Protein AF-0000000068181528 (afdb_homodimer)

Organism: Nitrosomonas europaea (strain ATCC 19718 / CIP 103999 / KCTC 2705 / NBRC 14298) (NCBI:txid228410)

Radius of gyration: 18.86 Å; Cα contacts (8 Å, |Δi|>4): 522; chains: 2; bounding box: 55×50×42 Å

Foldseek 3Di:
DAAEEEFEPDCVLVVLQVVLCVVVVHRFPRYYYQDDDPPDDPVVSLVVVVVSLVVSQPPQAYEYEYAAPPDDRNVSQVVVDDPQHYYYDYNDDNQLVNLCRVCVVDHPVVSVVRSVVRVVVVDDDDDDDPPPPD/DAAEEEFEPDCVLVVLQVVLCVVVVHRFPRYYYQDDDPPDDPVVSLVVVVVSLVVSQPPQAYEYEYAAPPDDRNVSQVVVDDPQHYYYDYNDDNQLVNLCRVCVVDHPVVSVVRSVVRSVVVDDDDDDDPPPPD

Structure (mmCIF, N/CA/C/O backbone):
data_AF-0000000068181528-model_v1
#
loop_
_entity.id
_entity.type
_entity.pdbx_description
1 polymer 'PTS EIIA type-4 domain-containing protein'
#
loop_
_atom_site.group_PDB
_atom_site.id
_atom_site.type_symbol
_atom_site.label_atom_id
_atom_site.label_alt_id
_atom_site.label_comp_id
_atom_site.label_asym_id
_atom_site.label_entity_id
_atom_site.label_seq_id
_atom_site.pdbx_PDB_ins_code
_atom_site.Cartn_x
_atom_site.Cartn_y
_atom_site.Cartn_z
_atom_site.occupancy
_atom_site.B_iso_or_equiv
_atom_site.auth_seq_id
_atom_site.auth_comp_id
_atom_site.auth_asym_id
_atom_site.auth_atom_id
_atom_site.pdbx_PDB_model_num
ATOM 1 N N . MET A 1 1 ? -8.055 -20.875 -10.422 1 96.38 1 MET A N 1
ATOM 2 C CA . MET A 1 1 ? -7.957 -19.641 -9.656 1 96.38 1 MET A CA 1
ATOM 3 C C . MET A 1 1 ? -6.5 -19.25 -9.422 1 96.38 1 MET A C 1
ATOM 5 O O . MET A 1 1 ? -5.676 -20.109 -9.086 1 96.38 1 MET A O 1
ATOM 9 N N . ILE A 1 2 ? -6.23 -18.062 -9.703 1 98.62 2 ILE A N 1
ATOM 10 C CA . ILE A 1 2 ? -4.855 -17.609 -9.562 1 98.62 2 ILE A CA 1
ATOM 11 C C . ILE A 1 2 ? -4.492 -17.516 -8.078 1 98.62 2 ILE A C 1
ATOM 13 O O . ILE A 1 2 ? -5.266 -17 -7.273 1 98.62 2 ILE A O 1
ATOM 17 N N . GLY A 1 3 ? -3.369 -18.141 -7.672 1 98.81 3 GLY A N 1
ATOM 18 C CA . GLY A 1 3 ? -2.834 -17.969 -6.332 1 98.81 3 GLY A CA 1
ATOM 19 C C . GLY A 1 3 ? -2.188 -16.609 -6.125 1 98.81 3 GLY A C 1
ATOM 20 O O . GLY A 1 3 ? -1.585 -16.062 -7.047 1 98.81 3 GLY A O 1
ATOM 21 N N . ILE A 1 4 ? -2.322 -16.094 -4.949 1 98.94 4 ILE A N 1
ATOM 22 C CA . ILE A 1 4 ? -1.764 -14.773 -4.645 1 98.94 4 ILE A CA 1
ATOM 23 C C . ILE A 1 4 ? -0.76 -14.898 -3.498 1 98.94 4 ILE A C 1
ATOM 25 O O . ILE A 1 4 ? -1.081 -15.438 -2.439 1 98.94 4 ILE A O 1
ATOM 29 N N . LEU A 1 5 ? 0.38 -14.438 -3.746 1 98.88 5 LEU A N 1
ATOM 30 C CA . LEU A 1 5 ? 1.451 -14.43 -2.754 1 98.88 5 LEU A CA 1
ATOM 31 C C . LEU A 1 5 ? 1.926 -13 -2.482 1 98.88 5 LEU A C 1
ATOM 33 O O . LEU A 1 5 ? 2.195 -12.242 -3.418 1 98.88 5 LEU A O 1
ATOM 37 N N . ILE A 1 6 ? 1.993 -12.656 -1.234 1 98.81 6 ILE A N 1
ATOM 38 C CA . ILE A 1 6 ? 2.543 -11.352 -0.861 1 98.81 6 ILE A CA 1
ATOM 39 C C . ILE A 1 6 ? 3.949 -11.531 -0.291 1 98.81 6 ILE A C 1
ATOM 41 O O . ILE A 1 6 ? 4.168 -12.383 0.58 1 98.81 6 ILE A O 1
ATOM 45 N N . ILE A 1 7 ? 4.898 -10.836 -0.812 1 97.94 7 ILE A N 1
ATOM 46 C CA . ILE A 1 7 ? 6.246 -10.727 -0.263 1 97.94 7 ILE A CA 1
ATOM 47 C C . ILE A 1 7 ? 6.566 -9.258 0.015 1 97.94 7 ILE A C 1
ATOM 49 O O . ILE A 1 7 ? 6.711 -8.461 -0.914 1 97.94 7 ILE A O 1
ATOM 53 N N . SER A 1 8 ? 6.691 -8.883 1.239 1 97.75 8 SER A N 1
ATOM 54 C CA . SER A 1 8 ? 6.836 -7.48 1.611 1 97.75 8 SER A CA 1
ATOM 55 C C . SER A 1 8 ? 7.672 -7.328 2.879 1 97.75 8 SER A C 1
ATOM 57 O O . SER A 1 8 ? 8.125 -8.32 3.453 1 97.75 8 SER A O 1
ATOM 59 N N . HIS A 1 9 ? 7.988 -6.109 3.256 1 96.38 9 HIS A N 1
ATOM 60 C CA . HIS A 1 9 ? 8.727 -5.805 4.477 1 96.38 9 HIS A CA 1
ATOM 61 C C . HIS A 1 9 ? 7.895 -6.105 5.715 1 96.38 9 HIS A C 1
ATOM 63 O O . HIS A 1 9 ? 6.695 -5.828 5.746 1 96.38 9 HIS A O 1
ATOM 69 N N . GLU A 1 10 ? 8.586 -6.645 6.695 1 93.31 10 GLU A N 1
ATOM 70 C CA . GLU A 1 10 ? 8.047 -6.762 8.047 1 93.31 10 GLU A CA 1
ATOM 71 C C . GLU A 1 10 ? 6.68 -7.441 8.047 1 93.31 10 GLU A C 1
ATOM 73 O O . GLU A 1 10 ? 6.535 -8.555 7.535 1 93.31 10 GLU A O 1
ATOM 78 N N . GLN A 1 11 ? 5.688 -6.777 8.742 1 96.19 11 GLN A N 1
ATOM 79 C CA . GLN A 1 11 ? 4.367 -7.375 8.891 1 96.19 11 GLN A CA 1
ATOM 80 C C . GLN A 1 11 ? 3.369 -6.758 7.914 1 96.19 11 GLN A C 1
ATOM 82 O O . GLN A 1 11 ? 2.156 -6.918 8.07 1 96.19 11 GLN A O 1
ATOM 87 N N . LEU A 1 12 ? 3.896 -6.148 6.906 1 98.06 12 LEU A N 1
ATOM 88 C CA . LEU A 1 12 ? 3.02 -5.43 5.992 1 98.06 12 LEU A CA 1
ATOM 89 C C . LEU A 1 12 ? 2.057 -6.383 5.293 1 98.06 12 LEU A C 1
ATOM 91 O O . LEU A 1 12 ? 0.856 -6.109 5.207 1 98.06 12 LEU A O 1
ATOM 95 N N . GLY A 1 13 ? 2.564 -7.488 4.805 1 98.44 13 GLY A N 1
ATOM 96 C CA . GLY A 1 13 ? 1.719 -8.453 4.125 1 98.44 13 GLY A CA 1
ATOM 97 C C . GLY A 1 13 ? 0.609 -9 5.004 1 98.44 13 GLY A C 1
ATOM 98 O O . GLY A 1 13 ? -0.54 -9.109 4.57 1 98.44 13 GLY A O 1
ATOM 99 N N . THR A 1 14 ? 0.931 -9.352 6.211 1 97.94 14 THR A N 1
ATOM 100 C CA . THR A 1 14 ? -0.052 -9.844 7.172 1 97.94 14 THR A CA 1
ATOM 101 C C . THR A 1 14 ? -1.134 -8.805 7.422 1 97.94 14 THR A C 1
ATOM 103 O O . THR A 1 14 ? -2.324 -9.125 7.434 1 97.94 14 THR A O 1
ATOM 106 N N . SER A 1 15 ? -0.72 -7.582 7.602 1 98.25 15 SER A N 1
ATOM 107 C CA . SER A 1 15 ? -1.671 -6.504 7.863 1 98.25 15 SER A CA 1
ATOM 108 C C . SER A 1 15 ? -2.6 -6.285 6.676 1 98.25 15 SER A C 1
ATOM 110 O O . SER A 1 15 ? -3.789 -6.012 6.852 1 98.25 15 SER A O 1
ATOM 112 N N . LEU A 1 16 ? -2.082 -6.375 5.488 1 98.69 16 LEU A N 1
ATOM 113 C CA . LEU A 1 16 ? -2.898 -6.219 4.289 1 98.69 16 LEU A CA 1
ATOM 114 C C . LEU A 1 16 ? -3.928 -7.336 4.184 1 98.69 16 LEU A C 1
ATOM 116 O O . LEU A 1 16 ? -5.086 -7.09 3.834 1 98.69 16 LEU A O 1
ATOM 120 N N . ILE A 1 17 ? -3.51 -8.547 4.496 1 98.75 17 ILE A N 1
ATOM 121 C CA . ILE A 1 17 ? -4.441 -9.672 4.465 1 98.75 17 ILE A CA 1
ATOM 122 C C . ILE A 1 17 ? -5.531 -9.469 5.52 1 98.75 17 ILE A C 1
ATOM 124 O O . ILE A 1 17 ? -6.707 -9.727 5.262 1 98.75 17 ILE A O 1
ATOM 128 N N . ASP A 1 18 ? -5.121 -8.961 6.684 1 98.12 18 ASP A N 1
ATOM 129 C CA . ASP A 1 18 ? -6.109 -8.672 7.719 1 98.12 18 ASP A CA 1
ATOM 130 C C . ASP A 1 18 ? -7.129 -7.641 7.238 1 98.12 18 ASP A C 1
ATOM 132 O O . ASP A 1 18 ? -8.312 -7.742 7.551 1 98.12 18 ASP A O 1
ATOM 136 N N . CYS A 1 19 ? -6.711 -6.621 6.52 1 98 19 CYS A N 1
ATOM 137 C CA . CYS A 1 19 ? -7.625 -5.645 5.934 1 98 19 CYS A CA 1
ATOM 138 C C . CYS A 1 19 ? -8.617 -6.324 4.996 1 98 19 CYS A C 1
ATOM 140 O O . CYS A 1 19 ? -9.82 -6.031 5.039 1 98 19 CYS A O 1
ATOM 142 N N . ILE A 1 20 ? -8.094 -7.227 4.172 1 98.56 20 ILE A N 1
ATOM 143 C CA . ILE A 1 20 ? -8.93 -7.945 3.215 1 98.56 20 ILE A CA 1
ATOM 144 C C . ILE A 1 20 ? -9.984 -8.758 3.963 1 98.56 20 ILE A C 1
ATOM 146 O O . ILE A 1 20 ? -11.164 -8.742 3.6 1 98.56 20 ILE A O 1
ATOM 150 N N . ILE A 1 21 ? -9.57 -9.453 4.988 1 98.5 21 ILE A N 1
ATOM 151 C CA . ILE A 1 21 ? -10.484 -10.273 5.785 1 98.5 21 ILE A CA 1
ATOM 152 C C . ILE A 1 21 ? -11.562 -9.383 6.406 1 98.5 21 ILE A C 1
ATOM 154 O O . ILE A 1 21 ? -12.742 -9.734 6.402 1 98.5 21 ILE A O 1
ATOM 158 N N . HIS A 1 22 ? -11.133 -8.289 6.895 1 96.81 22 HIS A N 1
ATOM 159 C CA . HIS A 1 22 ? -12.07 -7.352 7.5 1 96.81 22 HIS A CA 1
ATOM 160 C C . HIS A 1 22 ? -13.078 -6.84 6.477 1 96.81 22 HIS A C 1
ATOM 162 O O . HIS A 1 22 ? -14.273 -6.758 6.766 1 96.81 22 HIS A O 1
ATOM 168 N N . ILE A 1 23 ? -12.664 -6.496 5.316 1 96.62 23 ILE A N 1
ATOM 169 C CA . ILE A 1 23 ? -13.492 -5.906 4.273 1 96.62 23 ILE A CA 1
ATOM 170 C C . ILE A 1 23 ? -14.453 -6.957 3.725 1 96.62 23 ILE A C 1
ATOM 172 O O . ILE A 1 23 ? -15.641 -6.68 3.527 1 96.62 23 ILE A O 1
ATOM 176 N N . LEU A 1 24 ? -13.992 -8.172 3.57 1 97.19 24 LEU A N 1
ATOM 177 C CA . LEU A 1 24 ? -14.773 -9.203 2.887 1 97.19 24 LEU A CA 1
ATOM 178 C C . LEU A 1 24 ? -15.516 -10.078 3.891 1 97.19 24 LEU A C 1
ATOM 180 O O . LEU A 1 24 ? -16.438 -10.805 3.521 1 97.19 24 LEU A O 1
ATOM 184 N N . GLY A 1 25 ? -15.039 -10.086 5.086 1 97.31 25 GLY A N 1
ATOM 185 C CA . GLY A 1 25 ? -15.68 -10.883 6.125 1 97.31 25 GLY A CA 1
ATOM 186 C C . GLY A 1 25 ? -15.102 -12.281 6.242 1 97.31 25 GLY A C 1
ATOM 187 O O . GLY A 1 25 ? -15.539 -13.062 7.086 1 97.31 25 GLY A O 1
ATOM 188 N N . GLU A 1 26 ? -14.164 -12.656 5.32 1 97.56 26 GLU A N 1
ATOM 189 C CA . GLU A 1 26 ? -13.516 -13.961 5.336 1 97.56 26 GLU A CA 1
ATOM 190 C C . GLU A 1 26 ? -12.148 -13.914 4.648 1 97.56 26 GLU A C 1
ATOM 192 O O . GLU A 1 26 ? -11.875 -13 3.869 1 97.56 26 GLU A O 1
ATOM 197 N N . ARG A 1 27 ? -11.328 -14.898 4.949 1 97.44 27 ARG A N 1
ATOM 198 C CA . ARG A 1 27 ? -10.039 -15.008 4.277 1 97.44 27 ARG A CA 1
ATOM 199 C C . ARG A 1 27 ? -10.188 -15.656 2.904 1 97.44 27 ARG A C 1
ATOM 201 O O . ARG A 1 27 ? -10.672 -16.797 2.797 1 97.44 27 ARG A O 1
ATOM 208 N N . PRO A 1 28 ? -9.773 -15.023 1.889 1 97.94 28 PRO A N 1
ATOM 209 C CA . PRO A 1 28 ? -9.82 -15.664 0.572 1 97.94 28 PRO A CA 1
ATOM 210 C C . PRO A 1 28 ? -8.891 -16.859 0.47 1 97.94 28 PRO A C 1
ATOM 212 O O . PRO A 1 28 ? -7.793 -16.859 1.034 1 97.94 28 PRO A O 1
ATOM 215 N N . PRO A 1 29 ? -9.328 -17.875 -0.231 1 97.38 29 PRO A N 1
ATOM 216 C CA . PRO A 1 29 ? -8.414 -19 -0.452 1 97.38 29 PRO A CA 1
ATOM 217 C C . PRO A 1 29 ? -7.195 -18.609 -1.29 1 97.38 29 PRO A C 1
ATOM 219 O O . PRO A 1 29 ? -7.234 -17.609 -2.02 1 97.38 29 PRO A O 1
ATOM 222 N N . LEU A 1 30 ? -6.113 -19.312 -1.203 1 97.94 30 LEU A N 1
ATOM 223 C CA . LEU A 1 30 ? -4.906 -19.188 -2.01 1 97.94 30 LEU A CA 1
ATOM 224 C C . LEU A 1 30 ? -4.328 -17.781 -1.919 1 97.94 30 LEU A C 1
ATOM 226 O O . LEU A 1 30 ? -3.959 -17.188 -2.936 1 97.94 30 LEU A O 1
ATOM 230 N N . LEU A 1 31 ? -4.453 -17.156 -0.813 1 98.69 31 LEU A N 1
ATOM 231 C CA . LEU A 1 31 ? -3.816 -15.898 -0.444 1 98.69 31 LEU A CA 1
ATOM 232 C C . LEU A 1 31 ? -2.867 -16.094 0.733 1 98.69 31 LEU A C 1
ATOM 234 O O . LEU A 1 31 ? -3.305 -16.375 1.85 1 98.69 31 LEU A O 1
ATOM 238 N N . ILE A 1 32 ? -1.581 -15.969 0.422 1 98.19 32 ILE A N 1
ATOM 239 C CA . ILE A 1 32 ? -0.585 -16.266 1.446 1 98.19 32 ILE A CA 1
ATOM 240 C C . ILE A 1 32 ? 0.434 -15.133 1.52 1 98.19 32 ILE A C 1
ATOM 242 O O . ILE A 1 32 ? 0.743 -14.5 0.507 1 98.19 32 ILE A O 1
ATOM 246 N N . ASN A 1 33 ? 0.858 -14.812 2.689 1 97.5 33 ASN A N 1
ATOM 247 C CA . ASN A 1 33 ? 1.977 -13.906 2.932 1 97.5 33 ASN A CA 1
ATOM 248 C C . ASN A 1 33 ? 3.258 -14.664 3.248 1 97.5 33 ASN A C 1
ATOM 250 O O . ASN A 1 33 ? 3.264 -15.555 4.105 1 97.5 33 ASN A O 1
ATOM 254 N N . HIS A 1 34 ? 4.316 -14.312 2.49 1 95 34 HIS A N 1
ATOM 255 C CA . HIS A 1 34 ? 5.625 -14.891 2.785 1 95 34 HIS A CA 1
ATOM 256 C C . HIS A 1 34 ? 6.457 -13.945 3.648 1 95 34 HIS A C 1
ATOM 258 O O . HIS A 1 34 ? 6.758 -12.82 3.238 1 95 34 HIS A O 1
ATOM 264 N N . ILE A 1 35 ? 6.906 -14.375 4.82 1 87.38 35 ILE A N 1
ATOM 265 C CA . ILE A 1 35 ? 7.699 -13.586 5.754 1 87.38 35 ILE A CA 1
ATOM 266 C C . ILE A 1 35 ? 9.18 -13.688 5.395 1 87.38 35 ILE A C 1
ATOM 268 O O . ILE A 1 35 ? 9.742 -14.789 5.379 1 87.38 35 ILE A O 1
ATOM 272 N N . VAL A 1 36 ? 9.688 -12.531 5.031 1 81.94 36 VAL A N 1
ATOM 273 C CA . VAL A 1 36 ? 11.117 -12.469 4.715 1 81.94 36 VAL A CA 1
ATOM 274 C C . VAL A 1 36 ? 11.922 -12.344 6 1 81.94 36 VAL A C 1
ATOM 276 O O . VAL A 1 36 ? 11.695 -11.438 6.805 1 81.94 36 VAL A O 1
ATOM 279 N N . SER A 1 37 ? 12.57 -13.367 6.402 1 72.75 37 SER A N 1
ATOM 280 C CA . SER A 1 37 ? 13.367 -13.32 7.621 1 72.75 37 SER A CA 1
ATOM 281 C C . SER A 1 37 ? 14.836 -13.039 7.309 1 72.75 37 SER A C 1
ATOM 283 O O . SER A 1 37 ? 15.391 -13.586 6.352 1 72.75 37 SER A O 1
ATOM 285 N N . SER A 1 38 ? 15.289 -11.992 7.93 1 62.06 38 SER A N 1
ATOM 286 C CA . SER A 1 38 ? 16.719 -11.695 7.801 1 62.06 38 SER A CA 1
ATOM 287 C C . SER A 1 38 ? 17.562 -12.805 8.414 1 62.06 38 SER A C 1
ATOM 289 O O . SER A 1 38 ? 18.75 -12.914 8.125 1 62.06 38 SER A O 1
ATOM 291 N N . THR A 1 39 ? 16.953 -13.492 9.25 1 62.44 39 THR A N 1
ATOM 292 C CA . THR A 1 39 ? 17.75 -14.43 10.031 1 62.44 39 THR A CA 1
ATOM 293 C C . THR A 1 39 ? 17.812 -15.789 9.344 1 62.44 39 THR A C 1
ATOM 295 O O . THR A 1 39 ? 18.609 -16.641 9.719 1 62.44 39 THR A O 1
ATOM 298 N N . GLU A 1 40 ? 16.891 -15.867 8.477 1 60.78 40 GLU A N 1
ATOM 299 C CA . GLU A 1 40 ? 16.891 -17.188 7.844 1 60.78 40 GLU A CA 1
ATOM 300 C C . GLU A 1 40 ? 17.984 -17.297 6.797 1 60.78 40 GLU A C 1
ATOM 302 O O . GLU A 1 40 ? 18.281 -16.328 6.082 1 60.78 40 GLU A O 1
ATOM 307 N N . GLY A 1 41 ? 18.75 -18.312 6.957 1 59.5 41 GLY A N 1
ATOM 308 C CA . GLY A 1 41 ? 19.719 -18.594 5.914 1 59.5 41 GLY A CA 1
ATOM 309 C C . GLY A 1 41 ? 19.109 -18.609 4.523 1 59.5 41 GLY A C 1
ATOM 310 O O . GLY A 1 41 ? 17.922 -18.859 4.367 1 59.5 41 GLY A O 1
ATOM 311 N N . PRO A 1 42 ? 19.812 -18 3.504 1 61.12 42 PRO A N 1
ATOM 312 C CA . PRO A 1 42 ? 19.344 -17.922 2.123 1 61.12 42 PRO A CA 1
ATOM 313 C C . PRO A 1 42 ? 18.672 -19.219 1.652 1 61.12 42 PRO A C 1
ATOM 315 O O . PRO A 1 42 ? 17.625 -19.172 0.996 1 61.12 42 PRO A O 1
ATOM 318 N N . ASP A 1 43 ? 19.141 -20.328 2.146 1 64.5 43 ASP A N 1
ATOM 319 C CA . ASP A 1 43 ? 18.672 -21.625 1.64 1 64.5 43 ASP A CA 1
ATOM 320 C C . ASP A 1 43 ? 17.312 -21.984 2.234 1 64.5 43 ASP A C 1
ATOM 322 O O . ASP A 1 43 ? 16.422 -22.438 1.521 1 64.5 43 ASP A O 1
ATOM 326 N N . SER A 1 44 ? 17.156 -21.766 3.504 1 70.94 44 SER A N 1
ATOM 327 C CA . SER A 1 44 ? 15.914 -22.141 4.172 1 70.94 44 SER A CA 1
ATOM 328 C C . SER A 1 44 ? 14.75 -21.281 3.705 1 70.94 44 SER A C 1
ATOM 330 O O . SER A 1 44 ? 13.648 -21.781 3.494 1 70.94 44 SER A O 1
ATOM 332 N N . GLY A 1 45 ? 15.07 -20.109 3.432 1 75.12 45 GLY A N 1
ATOM 333 C CA . GLY A 1 45 ? 14.047 -19.203 2.945 1 75.12 45 GLY A CA 1
ATOM 334 C C . GLY A 1 45 ? 13.57 -19.516 1.541 1 75.12 45 GLY A C 1
ATOM 335 O O . GLY A 1 45 ? 12.375 -19.484 1.26 1 75.12 45 GLY A O 1
ATOM 336 N N . SER A 1 46 ? 14.484 -19.984 0.853 1 82.31 46 SER A N 1
ATOM 337 C CA . SER A 1 46 ? 14.195 -20.312 -0.541 1 82.31 46 SER A CA 1
ATOM 338 C C . SER A 1 46 ? 13.336 -21.562 -0.649 1 82.31 46 SER A C 1
ATOM 340 O O . SER A 1 46 ? 12.414 -21.625 -1.47 1 82.31 46 SER A O 1
ATOM 342 N N . VAL A 1 47 ? 13.602 -22.547 0.184 1 86.88 47 VAL A N 1
ATOM 343 C CA . VAL A 1 47 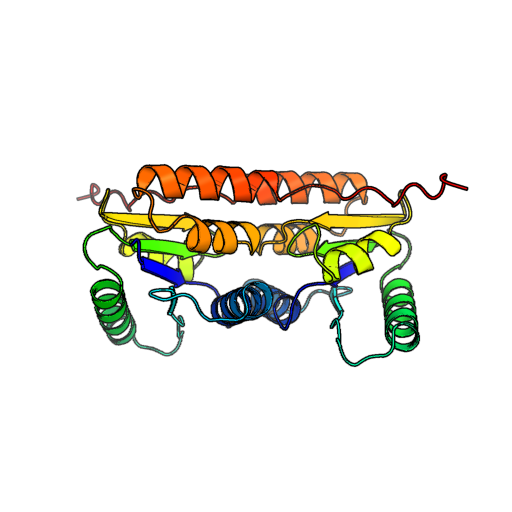? 12.852 -23.781 0.151 1 86.88 47 VAL A CA 1
ATOM 344 C C . VAL A 1 47 ? 11.406 -23.531 0.567 1 86.88 47 VAL A C 1
ATOM 346 O O . VAL A 1 47 ? 10.469 -24 -0.087 1 86.88 47 VAL A O 1
ATOM 349 N N . ARG A 1 48 ? 11.234 -22.797 1.598 1 90.88 48 ARG A N 1
ATOM 350 C CA . ARG A 1 48 ? 9.891 -22.469 2.072 1 90.88 48 ARG A CA 1
ATOM 351 C C . ARG A 1 48 ? 9.102 -21.703 1.008 1 90.88 48 ARG A C 1
ATOM 353 O O . ARG A 1 48 ? 7.914 -21.969 0.809 1 90.88 48 ARG A O 1
ATOM 360 N N . LEU A 1 49 ? 9.742 -20.891 0.388 1 94.06 49 LEU A N 1
ATOM 361 C CA . LEU A 1 49 ? 9.117 -20.094 -0.665 1 94.06 49 LEU A CA 1
ATOM 362 C C . LEU A 1 49 ? 8.68 -20.984 -1.823 1 94.06 49 LEU A C 1
ATOM 364 O O . LEU A 1 49 ? 7.574 -20.828 -2.346 1 94.06 49 LEU A O 1
ATOM 368 N N . GLN A 1 50 ? 9.484 -21.938 -2.16 1 94.62 50 GLN A N 1
ATOM 369 C CA . GLN A 1 50 ? 9.156 -22.859 -3.248 1 94.62 50 GLN A CA 1
ATOM 370 C C . GLN A 1 50 ? 7.949 -23.719 -2.895 1 94.62 50 GLN A C 1
ATOM 372 O O . GLN A 1 50 ? 7.074 -23.953 -3.732 1 94.62 50 GLN A O 1
ATOM 377 N N . VAL A 1 51 ? 7.945 -24.172 -1.699 1 95.5 51 VAL A N 1
ATOM 378 C CA . VAL A 1 51 ? 6.828 -24.984 -1.234 1 95.5 51 VAL A CA 1
ATOM 379 C C . VAL A 1 51 ? 5.535 -24.156 -1.294 1 95.5 51 VAL A C 1
ATOM 381 O O . VAL A 1 51 ? 4.5 -24.656 -1.745 1 95.5 51 VAL A O 1
ATOM 384 N N . THR A 1 52 ? 5.621 -22.953 -0.865 1 96.88 52 THR A N 1
ATOM 385 C CA . THR A 1 52 ? 4.461 -22.062 -0.879 1 96.88 52 THR A CA 1
ATOM 386 C C . THR A 1 52 ? 3.971 -21.844 -2.307 1 96.88 52 THR A C 1
ATOM 388 O O . THR A 1 52 ? 2.768 -21.906 -2.57 1 96.88 52 THR A O 1
ATOM 391 N N . LEU A 1 53 ? 4.855 -21.625 -3.225 1 97.62 53 LEU A N 1
ATOM 392 C CA . LEU A 1 53 ? 4.5 -21.375 -4.617 1 97.62 53 LEU A CA 1
ATOM 393 C C . LEU A 1 53 ? 3.828 -22.609 -5.227 1 97.62 53 LEU A C 1
ATOM 395 O O . LEU A 1 53 ? 2.869 -22.469 -5.992 1 97.62 53 LEU A O 1
ATOM 399 N N . GLU A 1 54 ? 4.32 -23.719 -4.871 1 96.44 54 GLU A N 1
ATOM 400 C CA . GLU A 1 54 ? 3.723 -24.969 -5.367 1 96.44 54 GLU A CA 1
ATOM 401 C C . GLU A 1 54 ? 2.299 -25.125 -4.848 1 96.44 54 GLU A C 1
ATOM 403 O O . GLU A 1 54 ? 1.416 -25.594 -5.574 1 96.44 54 GLU A O 1
ATOM 408 N N . GLN A 1 55 ? 2.156 -24.781 -3.631 1 96.69 55 GLN A N 1
ATOM 409 C CA . GLN A 1 55 ? 0.831 -24.859 -3.023 1 96.69 55 GLN A CA 1
ATOM 410 C C . GLN A 1 55 ? -0.133 -23.875 -3.689 1 96.69 55 GLN A C 1
ATOM 412 O O . GLN A 1 55 ? -1.313 -24.188 -3.867 1 96.69 55 GLN A O 1
ATOM 417 N N . LEU A 1 56 ? 0.302 -22.766 -4.062 1 98.25 56 LEU A N 1
ATOM 418 C CA . LEU A 1 56 ? -0.523 -21.703 -4.613 1 98.25 56 LEU A CA 1
ATOM 419 C C . LEU A 1 56 ? -0.881 -21.984 -6.066 1 98.25 56 LEU A C 1
ATOM 421 O O . LEU A 1 56 ? -1.952 -21.578 -6.535 1 98.25 56 LEU A O 1
ATOM 425 N N . ASP A 1 57 ? 0.064 -22.594 -6.766 1 97.62 57 ASP A N 1
ATOM 426 C CA . ASP A 1 57 ? -0.164 -22.844 -8.188 1 97.62 57 ASP A CA 1
ATOM 427 C C . ASP A 1 57 ? -1.089 -24.031 -8.391 1 97.62 57 ASP A C 1
ATOM 429 O O . ASP A 1 57 ? -0.643 -25.188 -8.352 1 97.62 57 ASP A O 1
ATOM 433 N N . GLN A 1 58 ? -2.291 -23.75 -8.734 1 96.19 58 GLN A N 1
ATOM 434 C CA . GLN A 1 58 ? -3.279 -24.797 -8.953 1 96.19 58 GLN A CA 1
ATOM 435 C C . GLN A 1 58 ? -3.605 -24.953 -10.438 1 96.19 58 GLN A C 1
ATOM 437 O O . GLN A 1 58 ? -4.688 -25.422 -10.797 1 96.19 58 GLN A O 1
ATOM 442 N N . GLY A 1 59 ? -2.781 -24.406 -11.188 1 97 59 GLY A N 1
ATOM 443 C CA . GLY A 1 59 ? -2.949 -24.578 -12.617 1 97 59 GLY A CA 1
ATOM 444 C C . GLY A 1 59 ? -3.186 -23.281 -13.367 1 97 59 GLY A C 1
ATOM 445 O O . GLY A 1 59 ? -2.969 -23.203 -14.578 1 97 59 GLY A O 1
ATOM 446 N N . SER A 1 60 ? -3.635 -22.234 -12.68 1 97.88 60 SER A N 1
ATOM 447 C CA . SER A 1 60 ? -3.971 -20.969 -13.328 1 97.88 60 SER A CA 1
ATOM 448 C C . SER A 1 60 ? -2.857 -19.938 -13.148 1 97.88 60 SER A C 1
ATOM 450 O O . SER A 1 60 ? -2.961 -18.812 -13.633 1 97.88 60 SER A O 1
ATOM 452 N N . GLY A 1 61 ? -1.824 -20.281 -12.438 1 98.38 61 GLY A N 1
ATOM 453 C CA . GLY A 1 61 ? -0.701 -19.375 -12.211 1 98.38 61 GLY A CA 1
ATOM 454 C C . GLY A 1 61 ? -0.729 -18.719 -10.844 1 98.38 61 GLY A C 1
ATOM 455 O O . GLY A 1 61 ? -1.631 -18.969 -10.047 1 98.38 61 GLY A O 1
ATOM 456 N N . VAL A 1 62 ? 0.353 -18.031 -10.562 1 98.88 62 VAL A N 1
ATOM 457 C CA . VAL A 1 62 ? 0.519 -17.328 -9.289 1 98.88 62 VAL A CA 1
ATOM 458 C C . VAL A 1 62 ? 0.895 -15.875 -9.547 1 98.88 62 VAL A C 1
ATOM 460 O O . VAL A 1 62 ? 1.7 -15.578 -10.43 1 98.88 62 VAL A O 1
ATOM 463 N N . LEU A 1 63 ? 0.273 -15.008 -8.836 1 98.94 63 LEU A N 1
ATOM 464 C CA . LEU A 1 63 ? 0.655 -13.602 -8.828 1 98.94 63 LEU A CA 1
ATOM 465 C C . LEU A 1 63 ? 1.313 -13.227 -7.504 1 98.94 63 LEU A C 1
ATOM 467 O O . LEU A 1 63 ? 0.739 -13.445 -6.434 1 98.94 63 LEU A O 1
ATOM 471 N N . ILE A 1 64 ? 2.5 -12.695 -7.613 1 98.88 64 ILE A N 1
ATOM 472 C CA . ILE A 1 64 ? 3.205 -12.164 -6.449 1 98.88 64 ILE A CA 1
ATOM 473 C C . ILE A 1 64 ? 3.016 -10.648 -6.383 1 98.88 64 ILE A C 1
ATOM 475 O O . ILE A 1 64 ? 3.143 -9.953 -7.395 1 98.88 64 ILE A O 1
ATOM 479 N N . LEU A 1 65 ? 2.668 -10.164 -5.254 1 98.94 65 LEU A N 1
ATOM 480 C CA . LEU A 1 65 ? 2.574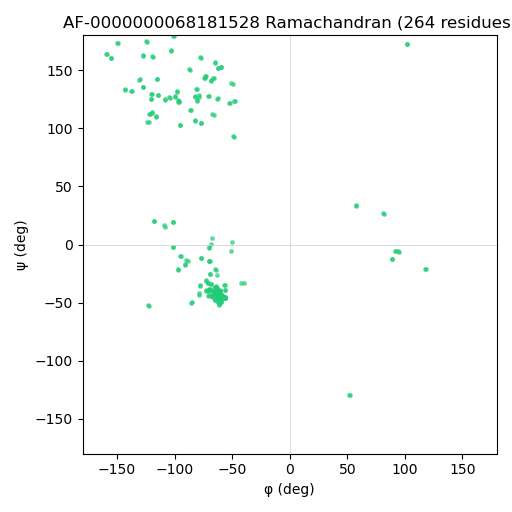 -8.734 -4.984 1 98.94 65 LEU A CA 1
ATOM 481 C C . LEU A 1 65 ? 3.617 -8.305 -3.957 1 98.94 65 LEU A C 1
ATOM 483 O O . LEU A 1 65 ? 3.732 -8.914 -2.891 1 98.94 65 LEU A O 1
ATOM 487 N N . THR A 1 66 ? 4.363 -7.293 -4.293 1 98.75 66 THR A N 1
ATOM 488 C CA . THR A 1 66 ? 5.391 -6.801 -3.381 1 98.75 66 THR A CA 1
ATOM 489 C C . THR A 1 66 ? 5.234 -5.297 -3.156 1 98.75 66 THR A C 1
ATOM 491 O O . THR A 1 66 ? 4.57 -4.613 -3.938 1 98.75 66 THR A O 1
ATOM 494 N N . ASP A 1 67 ? 5.852 -4.805 -2.113 1 98.56 67 ASP A N 1
ATOM 495 C CA . ASP A 1 67 ? 5.566 -3.453 -1.646 1 98.56 67 ASP A CA 1
ATOM 496 C C . ASP A 1 67 ? 6.406 -2.424 -2.398 1 98.56 67 ASP A C 1
ATOM 498 O O . ASP A 1 67 ? 5.871 -1.442 -2.92 1 98.56 67 ASP A O 1
ATOM 502 N N . ILE A 1 68 ? 7.672 -2.625 -2.482 1 98.62 68 ILE A N 1
ATOM 503 C CA . ILE A 1 68 ? 8.508 -1.597 -3.1 1 98.62 68 ILE A CA 1
ATOM 504 C C . ILE A 1 68 ? 9.617 -2.252 -3.914 1 98.62 68 ILE A C 1
ATOM 506 O O . ILE A 1 68 ? 10.305 -3.154 -3.426 1 98.62 68 ILE A O 1
ATOM 510 N N . PHE A 1 69 ? 9.797 -1.746 -5.121 1 98.31 69 PHE A N 1
ATOM 511 C CA . PHE A 1 69 ? 10.805 -2.275 -6.027 1 98.31 69 PHE A CA 1
ATOM 512 C C . PHE A 1 69 ? 12.203 -1.843 -5.59 1 98.31 69 PHE A C 1
ATOM 514 O O . PHE A 1 69 ? 12.398 -0.705 -5.16 1 98.31 69 PHE A O 1
ATOM 521 N N . GLY A 1 70 ? 13.133 -2.789 -5.793 1 96.44 70 GLY A N 1
ATOM 522 C CA . GLY A 1 70 ? 14.531 -2.484 -5.512 1 96.44 70 GLY A CA 1
ATOM 523 C C . GLY A 1 70 ? 14.961 -2.896 -4.117 1 96.44 70 GLY A C 1
ATOM 524 O O . GLY A 1 70 ? 16.141 -2.797 -3.773 1 96.44 70 GLY A O 1
ATOM 525 N N . ALA A 1 71 ? 14.086 -3.336 -3.344 1 96.19 71 ALA A N 1
ATOM 526 C CA . ALA A 1 71 ? 14.391 -3.775 -1.986 1 96.19 71 ALA A CA 1
ATOM 527 C C . ALA A 1 71 ? 14.477 -5.297 -1.909 1 96.19 71 ALA A C 1
ATOM 529 O O . ALA A 1 71 ? 14.195 -5.992 -2.889 1 96.19 71 ALA A O 1
ATOM 530 N N . THR A 1 72 ? 14.75 -5.797 -0.781 1 94.75 72 THR A N 1
ATOM 531 C CA . THR A 1 72 ? 15.031 -7.215 -0.594 1 94.75 72 THR A CA 1
ATOM 532 C C . THR A 1 72 ? 13.797 -8.055 -0.916 1 94.75 72 THR A C 1
ATOM 534 O O . THR A 1 72 ? 13.883 -9.008 -1.691 1 94.75 72 THR A O 1
ATOM 537 N N . PRO A 1 73 ? 12.648 -7.73 -0.43 1 96.31 73 PRO A N 1
ATOM 538 C CA . PRO A 1 73 ? 11.484 -8.562 -0.744 1 96.31 73 PRO A CA 1
ATOM 539 C C . PRO A 1 73 ? 11.195 -8.633 -2.242 1 96.31 73 PRO A C 1
ATOM 541 O O . PRO A 1 73 ? 10.93 -9.711 -2.773 1 96.31 73 PRO A O 1
ATOM 544 N N . ALA A 1 74 ? 11.25 -7.508 -2.883 1 96.75 74 ALA A N 1
ATOM 545 C CA . ALA A 1 74 ? 10.992 -7.488 -4.32 1 96.75 74 ALA A CA 1
ATOM 546 C C . ALA A 1 74 ? 12.031 -8.305 -5.074 1 96.75 74 ALA A C 1
ATOM 548 O O . ALA A 1 74 ? 11.719 -8.961 -6.07 1 96.75 74 ALA A O 1
ATOM 549 N N . ASN A 1 75 ? 13.273 -8.234 -4.609 1 95.56 75 ASN A N 1
ATOM 550 C CA . ASN A 1 75 ? 14.328 -9.016 -5.238 1 95.56 75 ASN A CA 1
ATOM 551 C C . ASN A 1 75 ? 14.078 -10.516 -5.102 1 95.56 75 ASN A C 1
ATOM 553 O O . ASN A 1 75 ? 14.305 -11.281 -6.043 1 95.56 75 ASN A O 1
ATOM 557 N N . ILE A 1 76 ? 13.68 -10.891 -3.947 1 95.19 76 ILE A N 1
ATOM 558 C CA . ILE A 1 76 ? 13.328 -12.289 -3.703 1 95.19 76 ILE A CA 1
ATOM 559 C C . ILE A 1 76 ? 12.172 -12.695 -4.617 1 95.19 76 ILE A C 1
ATOM 561 O O . ILE A 1 76 ? 12.211 -13.75 -5.25 1 95.19 76 ILE A O 1
ATOM 565 N N . ALA A 1 77 ? 11.172 -11.891 -4.723 1 96.38 77 ALA A N 1
ATOM 566 C CA . ALA A 1 77 ? 10.008 -12.148 -5.566 1 96.38 77 ALA A CA 1
ATOM 567 C C . ALA A 1 77 ? 10.414 -12.266 -7.035 1 96.38 77 ALA A C 1
ATOM 569 O O . ALA A 1 77 ? 9.961 -13.172 -7.738 1 96.38 77 ALA A O 1
ATOM 570 N N . ARG A 1 78 ? 11.25 -11.305 -7.445 1 96.88 78 ARG A N 1
ATOM 571 C CA . ARG A 1 78 ? 11.68 -11.219 -8.836 1 96.88 78 ARG A CA 1
ATOM 572 C C . ARG A 1 78 ? 12.336 -12.523 -9.289 1 96.88 78 ARG A C 1
ATOM 574 O O . ARG A 1 78 ? 12.156 -12.945 -10.43 1 96.88 78 ARG A O 1
ATOM 581 N N . LYS A 1 79 ? 13.031 -13.18 -8.438 1 95.69 79 LYS A N 1
ATOM 582 C CA . LYS A 1 79 ? 13.75 -14.422 -8.742 1 95.69 79 LYS A CA 1
ATOM 583 C C . LYS A 1 79 ? 12.773 -15.57 -8.977 1 95.69 79 LYS A C 1
ATOM 585 O O . LYS A 1 79 ? 13.164 -16.625 -9.5 1 95.69 79 LYS A O 1
ATOM 590 N N . GLN A 1 80 ? 11.562 -15.391 -8.609 1 96.38 80 GLN A N 1
ATOM 591 C CA . GLN A 1 80 ? 10.586 -16.469 -8.719 1 96.38 80 GLN A CA 1
ATOM 592 C C . GLN A 1 80 ? 9.797 -16.375 -10.016 1 96.38 80 GLN A C 1
ATOM 594 O O . GLN A 1 80 ? 9.008 -17.266 -10.336 1 96.38 80 GLN A O 1
ATOM 599 N N . ILE A 1 81 ? 9.93 -15.281 -10.758 1 97.81 81 ILE A N 1
ATOM 600 C CA . ILE A 1 81 ? 9.109 -15.008 -11.93 1 97.81 81 ILE A CA 1
ATOM 601 C C . ILE A 1 81 ? 9.352 -16.078 -12.992 1 97.81 81 ILE A C 1
ATOM 603 O O . ILE A 1 81 ? 10.5 -16.422 -13.289 1 97.81 81 ILE A O 1
ATOM 607 N N . ARG A 1 82 ? 8.359 -16.656 -13.398 1 96.88 82 ARG A N 1
ATOM 608 C CA . ARG A 1 82 ? 8.266 -17.516 -14.57 1 96.88 82 ARG A CA 1
ATOM 609 C C . ARG A 1 82 ? 7.211 -17 -15.547 1 96.88 82 ARG A C 1
ATOM 611 O O . ARG A 1 82 ? 6.012 -17.188 -15.32 1 96.88 82 ARG A O 1
ATOM 618 N N . SER A 1 83 ? 7.699 -16.422 -16.625 1 95.69 83 SER A N 1
ATOM 619 C CA . SER A 1 83 ? 6.832 -15.703 -17.562 1 95.69 83 SER A CA 1
ATOM 620 C C . SER A 1 83 ? 5.602 -16.531 -17.922 1 95.69 83 SER A C 1
ATOM 622 O O . SER A 1 83 ? 5.719 -17.703 -18.297 1 95.69 83 SER A O 1
ATOM 624 N N . GLY A 1 84 ? 4.445 -15.906 -17.672 1 95.75 84 GLY A N 1
ATOM 625 C CA . GLY A 1 84 ? 3.18 -16.531 -18.031 1 95.75 84 GLY A CA 1
ATOM 626 C C . GLY A 1 84 ? 2.625 -17.422 -16.938 1 95.75 84 GLY A C 1
ATOM 627 O O . GLY A 1 84 ? 1.474 -17.859 -17.016 1 95.75 84 GLY A O 1
ATOM 628 N N . ARG A 1 85 ? 3.387 -17.719 -15.969 1 97.44 85 ARG A N 1
ATOM 629 C CA . ARG A 1 85 ? 2.955 -18.641 -14.93 1 97.44 85 ARG A CA 1
ATOM 630 C C . ARG A 1 85 ? 3.027 -18 -13.547 1 97.44 85 ARG A C 1
ATOM 632 O O . ARG A 1 85 ? 2.078 -18.078 -12.766 1 97.44 85 ARG A O 1
ATOM 639 N N . ILE A 1 86 ? 4.156 -17.469 -13.25 1 98.44 86 ILE A N 1
ATOM 640 C CA . ILE A 1 86 ? 4.383 -16.703 -12.031 1 98.44 86 ILE A CA 1
ATOM 641 C C . ILE A 1 86 ? 4.801 -15.281 -12.391 1 98.44 86 ILE A C 1
ATOM 643 O O . ILE A 1 86 ? 5.844 -15.07 -13.016 1 98.44 86 ILE A O 1
ATOM 647 N N . GLU A 1 87 ? 3.967 -14.336 -12.078 1 98.75 87 GLU A N 1
ATOM 648 C CA . GLU A 1 87 ? 4.234 -12.93 -12.367 1 98.75 87 GLU A CA 1
ATOM 649 C C . GLU A 1 87 ? 4.277 -12.102 -11.086 1 98.75 87 GLU A C 1
ATOM 651 O O . GLU A 1 87 ? 3.824 -12.547 -10.031 1 98.75 87 GLU A O 1
ATOM 656 N N . CYS A 1 88 ? 4.879 -10.906 -11.195 1 98.88 88 CYS A N 1
ATOM 657 C CA . CYS A 1 88 ? 5.086 -10.109 -9.992 1 98.88 88 CYS A CA 1
ATOM 658 C C . CYS A 1 88 ? 4.77 -8.641 -10.25 1 98.88 88 CYS A C 1
ATOM 660 O O . CYS A 1 88 ? 5.148 -8.094 -11.281 1 98.88 88 CYS A O 1
ATOM 662 N N . LEU A 1 89 ? 3.998 -8.047 -9.344 1 98.94 89 LEU A N 1
ATOM 663 C CA . LEU A 1 89 ? 3.707 -6.621 -9.383 1 98.94 89 LEU A CA 1
ATOM 664 C C . LEU A 1 89 ? 4.289 -5.914 -8.164 1 98.94 89 LEU A C 1
ATOM 666 O O . LEU A 1 89 ? 4.234 -6.441 -7.047 1 98.94 89 LEU A O 1
ATOM 670 N N . ALA A 1 90 ? 4.797 -4.707 -8.367 1 98.94 90 ALA A N 1
ATOM 671 C CA . ALA A 1 90 ? 5.336 -3.869 -7.297 1 98.94 90 ALA A CA 1
ATOM 672 C C . ALA A 1 90 ? 4.352 -2.766 -6.918 1 98.94 90 ALA A C 1
ATOM 674 O O . ALA A 1 90 ? 3.41 -2.482 -7.66 1 98.94 90 ALA A O 1
ATOM 675 N N . GLY A 1 91 ? 4.602 -2.125 -5.781 1 98.88 91 GLY A N 1
ATOM 676 C CA . GLY A 1 91 ? 3.83 -0.967 -5.359 1 98.88 91 GLY A CA 1
ATOM 677 C C . GLY A 1 91 ? 2.523 -1.336 -4.68 1 98.88 91 GLY A C 1
ATOM 678 O O . GLY A 1 91 ? 1.571 -0.553 -4.688 1 98.88 91 GLY A O 1
ATOM 679 N N . LEU A 1 92 ? 2.504 -2.465 -4.109 1 98.94 92 LEU A N 1
ATOM 680 C CA . LEU A 1 92 ? 1.3 -3.066 -3.547 1 98.94 92 LEU A CA 1
ATOM 681 C C . LEU A 1 92 ? 0.599 -2.1 -2.6 1 98.94 92 LEU A C 1
ATOM 683 O O . LEU A 1 92 ? 1.226 -1.551 -1.69 1 98.94 92 LEU A O 1
ATOM 687 N N . ASN A 1 93 ? -0.612 -1.792 -2.877 1 98.88 93 ASN A N 1
ATOM 688 C CA . ASN A 1 93 ? -1.519 -1.149 -1.932 1 98.88 93 ASN A CA 1
ATOM 689 C C . ASN A 1 93 ? -2.799 -1.957 -1.745 1 98.88 93 ASN A C 1
ATOM 691 O O . ASN A 1 93 ? -2.953 -3.029 -2.332 1 98.88 93 ASN A O 1
ATOM 695 N N . LEU A 1 94 ? -3.672 -1.588 -0.851 1 98.88 94 LEU A N 1
ATOM 696 C CA . LEU A 1 94 ? -4.863 -2.352 -0.491 1 98.88 94 LEU A CA 1
ATOM 697 C C . LEU A 1 94 ? -5.801 -2.488 -1.684 1 98.88 94 LEU A C 1
ATOM 699 O O . LEU A 1 94 ? -6.344 -3.568 -1.934 1 98.88 94 LEU A O 1
ATOM 703 N N . PRO A 1 95 ? -6.094 -1.45 -2.473 1 98.88 95 PRO A N 1
ATOM 704 C CA . PRO A 1 95 ? -6.949 -1.599 -3.654 1 98.88 95 PRO A CA 1
ATOM 705 C C . PRO A 1 95 ? -6.426 -2.65 -4.629 1 98.88 95 PRO A C 1
ATOM 707 O O . PRO A 1 95 ? -7.211 -3.4 -5.215 1 98.88 95 PRO A O 1
ATOM 710 N N . MET A 1 96 ? -5.109 -2.719 -4.828 1 98.94 96 MET A N 1
ATOM 711 C CA . MET A 1 96 ? -4.523 -3.748 -5.68 1 98.94 96 MET A CA 1
ATOM 712 C C . MET A 1 96 ? -4.848 -5.141 -5.152 1 98.94 96 MET A C 1
ATOM 714 O O . MET A 1 96 ? -5.254 -6.02 -5.918 1 98.94 96 MET A O 1
ATOM 718 N N . LEU A 1 97 ? -4.59 -5.285 -3.861 1 98.94 97 LEU A N 1
ATOM 719 C CA . LEU A 1 97 ? -4.832 -6.594 -3.268 1 98.94 97 LEU A CA 1
ATOM 720 C C . LEU A 1 97 ? -6.309 -6.965 -3.354 1 98.94 97 LEU A C 1
ATOM 722 O O . LEU A 1 97 ? -6.645 -8.117 -3.631 1 98.94 97 LEU A O 1
ATOM 726 N N . LEU A 1 98 ? -7.176 -6.031 -3.086 1 98.75 98 LEU A N 1
ATOM 727 C CA . LEU A 1 98 ? -8.609 -6.277 -3.186 1 98.75 98 LEU A CA 1
ATOM 728 C C . LEU A 1 98 ? -8.992 -6.707 -4.598 1 98.75 98 LEU A C 1
ATOM 730 O O . LEU A 1 98 ? -9.758 -7.656 -4.773 1 98.75 98 LEU A O 1
ATOM 734 N N . ARG A 1 99 ? -8.469 -6.059 -5.602 1 98.69 99 ARG A N 1
ATOM 735 C CA . ARG A 1 99 ? -8.734 -6.422 -6.988 1 98.69 99 ARG A CA 1
ATOM 736 C C . ARG A 1 99 ? -8.195 -7.809 -7.312 1 98.69 99 ARG A C 1
ATOM 738 O O . ARG A 1 99 ? -8.836 -8.586 -8.023 1 98.69 99 ARG A O 1
ATOM 745 N N . ALA A 1 100 ? -6.977 -8.086 -6.805 1 98.88 100 ALA A N 1
ATOM 746 C CA . ALA A 1 100 ? -6.383 -9.398 -7.027 1 98.88 100 ALA A CA 1
ATOM 747 C C . ALA A 1 100 ? -7.309 -10.508 -6.535 1 98.88 100 ALA A C 1
ATOM 749 O O . ALA A 1 100 ? -7.531 -11.5 -7.238 1 98.88 100 ALA A O 1
ATOM 750 N N . VAL A 1 101 ? -7.828 -10.297 -5.355 1 98.69 101 VAL A N 1
ATOM 751 C CA . VAL A 1 101 ? -8.688 -11.305 -4.738 1 98.69 101 VAL A CA 1
ATOM 752 C C . VAL A 1 101 ? -10.016 -11.383 -5.496 1 98.69 101 VAL A C 1
ATOM 754 O O . VAL A 1 101 ? -10.531 -12.477 -5.734 1 98.69 101 VAL A O 1
ATOM 757 N N . GLN A 1 102 ? -10.523 -10.242 -5.938 1 97.94 102 GLN A N 1
ATOM 758 C CA . GLN A 1 102 ? -11.844 -10.172 -6.566 1 97.94 102 GLN A CA 1
ATOM 759 C C . GLN A 1 102 ? -11.812 -10.781 -7.965 1 97.94 102 GLN A C 1
ATOM 761 O O . GLN A 1 102 ? -12.797 -11.375 -8.406 1 97.94 102 GLN A O 1
ATOM 766 N N . TYR A 1 103 ? -10.711 -10.688 -8.625 1 98.19 103 TYR A N 1
ATOM 767 C CA . TYR A 1 103 ? -10.68 -11.062 -10.039 1 98.19 103 TYR A CA 1
ATOM 768 C C . TYR A 1 103 ? -9.727 -12.227 -10.273 1 98.19 103 TYR A C 1
ATOM 770 O O . TYR A 1 103 ? -9.258 -12.445 -11.391 1 98.19 103 TYR A O 1
ATOM 778 N N . ARG A 1 104 ? -9.414 -12.969 -9.258 1 97.94 104 ARG A N 1
ATOM 779 C CA . ARG A 1 104 ? -8.414 -14.023 -9.336 1 97.94 104 ARG A CA 1
ATOM 780 C C . ARG A 1 104 ? -8.922 -15.195 -10.172 1 97.94 104 ARG A C 1
ATOM 782 O O . ARG A 1 104 ? -8.18 -16.156 -10.414 1 97.94 104 ARG A O 1
ATOM 789 N N . HIS A 1 105 ? -10.172 -15.156 -10.68 1 97.88 105 HIS A N 1
ATOM 790 C CA . HIS A 1 105 ? -10.711 -16.203 -11.547 1 97.88 105 HIS A CA 1
ATOM 791 C C . HIS A 1 105 ? -10.422 -15.898 -13.016 1 97.88 105 HIS A C 1
ATOM 793 O O . HIS A 1 105 ? -10.609 -16.766 -13.875 1 97.88 105 HIS A O 1
ATOM 799 N N . GLN A 1 106 ? -10.023 -14.758 -13.32 1 98.12 106 GLN A N 1
ATOM 800 C CA . GLN A 1 106 ? -9.648 -14.375 -14.68 1 98.12 106 GLN A CA 1
ATOM 801 C C . GLN A 1 106 ? -8.266 -14.898 -15.031 1 98.12 106 GLN A C 1
ATOM 803 O O . GLN A 1 106 ? -7.488 -15.266 -14.148 1 98.12 106 GLN A O 1
ATOM 808 N N . PRO A 1 107 ? -8.008 -14.945 -16.375 1 98.31 107 PRO A N 1
ATOM 809 C CA . PRO A 1 107 ? -6.645 -15.297 -16.766 1 98.31 107 PRO A CA 1
ATOM 810 C C . PRO A 1 107 ? -5.602 -14.32 -16.219 1 98.31 107 PRO A C 1
ATOM 812 O O . PRO A 1 107 ? -5.879 -13.125 -16.094 1 98.31 107 PRO A O 1
ATOM 815 N N . LEU A 1 108 ? -4.387 -14.812 -16.031 1 98.56 108 LEU A N 1
ATOM 816 C CA . LEU A 1 108 ? -3.318 -14.078 -15.359 1 98.56 108 LEU A CA 1
ATOM 817 C C . LEU A 1 108 ? -3.059 -12.742 -16.047 1 98.56 108 LEU A C 1
ATOM 819 O O . LEU A 1 108 ? -3.006 -11.703 -15.375 1 98.56 108 LEU A O 1
ATOM 823 N N . PRO A 1 109 ? -2.961 -12.633 -17.406 1 98.38 109 PRO A N 1
ATOM 824 C CA . PRO A 1 109 ? -2.711 -11.336 -18.031 1 98.38 109 PRO A CA 1
ATOM 825 C C . PRO A 1 109 ? -3.842 -10.336 -17.797 1 98.38 109 PRO A C 1
ATOM 827 O O . PRO A 1 109 ? -3.59 -9.148 -17.609 1 98.38 109 PRO A O 1
ATOM 830 N N . GLN A 1 110 ? -5.035 -10.805 -17.781 1 98.62 110 GLN A N 1
ATOM 831 C CA . GLN A 1 110 ? -6.184 -9.93 -17.531 1 98.62 110 GLN A CA 1
ATOM 832 C C . GLN A 1 110 ? -6.215 -9.461 -16.078 1 98.62 110 GLN A C 1
ATOM 834 O O . GLN A 1 110 ? -6.516 -8.297 -15.812 1 98.62 110 GLN A O 1
ATOM 839 N N . LEU A 1 111 ? -5.965 -10.375 -15.188 1 98.81 111 LEU A N 1
ATOM 840 C CA . LEU A 1 111 ? -5.891 -10.023 -13.773 1 98.81 111 LEU A CA 1
ATOM 841 C C . LEU A 1 111 ? -4.848 -8.93 -13.547 1 98.81 111 LEU A C 1
ATOM 843 O O . LEU A 1 111 ? -5.113 -7.953 -12.836 1 98.81 111 LEU A O 1
ATOM 847 N N . ILE A 1 112 ? -3.682 -9.086 -14.148 1 98.88 112 ILE A N 1
ATOM 848 C CA . ILE A 1 112 ? -2.588 -8.133 -14.008 1 98.88 112 ILE A CA 1
ATOM 849 C C . ILE A 1 112 ? -3.041 -6.754 -14.484 1 98.88 112 ILE A C 1
ATOM 851 O O . ILE A 1 112 ? -2.83 -5.754 -13.797 1 98.88 112 ILE A O 1
ATOM 855 N N . ASP A 1 113 ? -3.688 -6.715 -15.586 1 98.75 113 ASP A N 1
ATOM 856 C CA . ASP A 1 113 ? -4.168 -5.449 -16.125 1 98.75 113 ASP A CA 1
ATOM 857 C C . ASP A 1 113 ? -5.137 -4.77 -15.164 1 98.75 113 ASP A C 1
ATOM 859 O O . ASP A 1 113 ? -5.047 -3.561 -14.938 1 98.75 113 ASP A O 1
ATOM 863 N N . LYS A 1 114 ? -6.027 -5.52 -14.648 1 98.62 114 LYS A N 1
ATOM 864 C CA . LYS A 1 114 ? -7.027 -4.98 -13.727 1 98.62 114 LYS A CA 1
ATOM 865 C C . LYS A 1 114 ? -6.375 -4.43 -12.461 1 98.62 114 LYS A C 1
ATOM 867 O O . LYS A 1 114 ? -6.758 -3.365 -11.977 1 98.62 114 LYS A O 1
ATOM 872 N N . ILE A 1 115 ? -5.445 -5.145 -11.977 1 98.94 115 ILE A N 1
ATOM 873 C CA . ILE A 1 115 ? -4.789 -4.754 -10.734 1 98.94 115 ILE A CA 1
ATOM 874 C C . ILE A 1 115 ? -3.967 -3.488 -10.961 1 98.94 115 ILE A C 1
ATOM 876 O O . ILE A 1 115 ? -4.008 -2.562 -10.141 1 98.94 115 ILE A O 1
ATOM 880 N N . LEU A 1 116 ? -3.213 -3.43 -12.078 1 98.88 116 LEU A N 1
ATOM 881 C CA . LEU A 1 116 ? -2.398 -2.258 -12.383 1 98.88 116 LEU A CA 1
ATOM 882 C C . LEU A 1 116 ? -3.273 -1.021 -12.562 1 98.88 116 LEU A C 1
ATOM 884 O O . LEU A 1 116 ? -3.01 0.025 -11.969 1 98.88 116 LEU A O 1
ATOM 888 N N . ALA A 1 117 ? -4.285 -1.135 -13.344 1 98.5 117 ALA A N 1
ATOM 889 C CA . ALA A 1 117 ? -5.203 -0.023 -13.57 1 98.5 117 ALA A CA 1
ATOM 890 C C . ALA A 1 117 ? -5.879 0.4 -12.266 1 98.5 117 ALA A C 1
ATOM 892 O O . ALA A 1 117 ? -5.867 1.581 -11.906 1 98.5 117 ALA A O 1
ATOM 893 N N . GLY A 1 118 ? -6.449 -0.52 -11.57 1 98.38 118 GLY A N 1
ATOM 894 C CA . GLY A 1 118 ? -7.133 -0.232 -10.312 1 98.38 118 GLY A CA 1
ATOM 895 C C . GLY A 1 118 ? -6.219 0.371 -9.266 1 98.38 118 GLY A C 1
ATOM 896 O O . GLY A 1 118 ? -6.617 1.284 -8.539 1 98.38 118 GLY A O 1
ATOM 897 N N . GLY A 1 119 ? -4.992 -0.19 -9.164 1 98.75 119 GLY A N 1
ATOM 898 C CA . GLY A 1 119 ? -4.02 0.34 -8.227 1 98.75 119 GLY A CA 1
ATOM 899 C C . GLY A 1 119 ? -3.67 1.794 -8.484 1 98.75 119 GLY A C 1
ATOM 900 O O . GLY A 1 119 ? -3.701 2.617 -7.566 1 98.75 119 GLY A O 1
ATOM 901 N N . ARG A 1 120 ? -3.398 2.117 -9.719 1 98.81 120 ARG A N 1
ATOM 902 C CA . ARG A 1 120 ? -3.016 3.477 -10.078 1 98.81 120 ARG A CA 1
ATOM 903 C C . ARG A 1 120 ? -4.195 4.434 -9.945 1 98.81 120 ARG A C 1
ATOM 905 O O . ARG A 1 120 ? -4.047 5.543 -9.43 1 98.81 120 ARG A O 1
ATOM 912 N N . GLU A 1 121 ? -5.355 3.992 -10.312 1 98.62 121 GLU A N 1
ATOM 913 C CA . GLU A 1 121 ? -6.551 4.828 -10.25 1 98.62 121 GLU A CA 1
ATOM 914 C C . GLU A 1 121 ? -6.953 5.105 -8.805 1 98.62 121 GLU A C 1
ATOM 916 O O . GLU A 1 121 ? -7.641 6.09 -8.523 1 98.62 121 GLU A O 1
ATOM 921 N N . SER A 1 122 ? -6.574 4.258 -7.984 1 98.88 122 SER A N 1
ATOM 922 C CA . SER A 1 122 ? -6.973 4.379 -6.586 1 98.88 122 SER A CA 1
ATOM 923 C C . SER A 1 122 ? -6.145 5.441 -5.867 1 98.88 122 SER A C 1
ATOM 925 O O . SER A 1 122 ? -6.461 5.82 -4.738 1 98.88 122 SER A O 1
ATOM 927 N N . ILE A 1 123 ? -5.062 5.902 -6.508 1 98.94 123 ILE A N 1
ATOM 928 C CA . ILE A 1 123 ? -4.168 6.895 -5.918 1 98.94 123 ILE A CA 1
ATOM 929 C C . ILE A 1 123 ? -4.562 8.289 -6.391 1 98.94 123 ILE A C 1
ATOM 931 O O . ILE A 1 123 ? -4.281 8.664 -7.531 1 98.94 123 ILE A O 1
ATOM 935 N N . PHE A 1 124 ? -5.223 9.023 -5.523 1 98.88 124 PHE A N 1
ATOM 936 C CA . PHE A 1 124 ? -5.688 10.359 -5.883 1 98.88 124 PHE A CA 1
ATOM 937 C C . PHE A 1 124 ? -5.938 11.195 -4.637 1 98.88 124 PHE A C 1
ATOM 939 O O . PHE A 1 124 ? -5.949 10.672 -3.52 1 98.88 124 PHE A O 1
ATOM 946 N N . GLN A 1 125 ? -6.047 12.516 -4.797 1 98.88 125 GLN A N 1
ATOM 947 C CA . GLN A 1 125 ? -6.344 13.438 -3.709 1 98.88 125 GLN A CA 1
ATOM 948 C C . GLN A 1 125 ? -7.844 13.5 -3.428 1 98.88 125 GLN A C 1
ATOM 950 O O . GLN A 1 125 ? -8.641 13.719 -4.34 1 98.88 125 GLN A O 1
ATOM 955 N N . ILE A 1 126 ? -8.227 13.312 -2.229 1 98.56 126 ILE A N 1
ATOM 956 C CA . ILE A 1 126 ? -9.633 13.328 -1.828 1 98.56 126 ILE A CA 1
ATOM 957 C C . ILE A 1 126 ? -10.094 14.773 -1.654 1 98.56 126 ILE A C 1
ATOM 959 O O . ILE A 1 126 ? -9.414 15.586 -1.02 1 98.56 126 ILE A O 1
ATOM 963 N N . SER A 1 127 ? -11.227 15.109 -2.184 1 96.38 127 SER A N 1
ATOM 964 C CA . SER A 1 127 ? -11.82 16.422 -2.023 1 96.38 127 SER A CA 1
ATOM 965 C C . SER A 1 127 ? -12.664 16.516 -0.755 1 96.38 127 SER A C 1
ATOM 967 O O . SER A 1 127 ? -13.258 15.516 -0.334 1 96.38 127 SER A O 1
ATOM 969 N N . PRO A 1 128 ? -12.719 17.719 -0.197 1 92.06 128 PRO A N 1
ATOM 970 C CA . PRO A 1 128 ? -13.578 17.875 0.98 1 92.06 128 PRO A CA 1
ATOM 971 C C . PRO A 1 128 ? -15.047 17.609 0.678 1 92.06 128 PRO A C 1
ATOM 973 O O . PRO A 1 128 ? -15.469 17.688 -0.479 1 92.06 128 PRO A O 1
ATOM 976 N N . GLU A 1 129 ? -15.773 17.172 1.672 1 80.75 129 GLU A N 1
ATOM 977 C CA . GLU A 1 129 ? -17.203 16.969 1.51 1 80.75 129 GLU A CA 1
ATOM 978 C C . GLU A 1 129 ? -17.938 18.297 1.279 1 80.75 129 GLU A C 1
ATOM 980 O O . GLU A 1 129 ? -17.594 19.312 1.888 1 80.75 129 GLU A O 1
ATOM 985 N N . ASN A 1 130 ? -18.516 18.562 0.004 1 68.62 130 ASN A N 1
ATOM 986 C CA . ASN A 1 130 ? -19.297 19.766 -0.242 1 68.62 130 ASN A CA 1
ATOM 987 C C . ASN A 1 130 ? -20.344 19.984 0.854 1 68.62 130 ASN A C 1
ATOM 989 O O . ASN A 1 130 ? -21.125 19.078 1.166 1 68.62 130 ASN A O 1
ATOM 993 N N . SER A 1 131 ? -20.109 20.703 1.891 1 53.75 131 SER A N 1
ATOM 994 C CA . SER A 1 131 ? -21.172 21.109 2.805 1 53.75 131 SER A CA 1
ATOM 995 C C . SER A 1 131 ? -22.344 21.719 2.047 1 53.75 131 SER A C 1
ATOM 997 O O . SER A 1 131 ? -23.281 22.234 2.656 1 53.75 131 SER A O 1
ATOM 999 N N . ASN A 1 132 ? -22.484 21.859 0.77 1 46.12 132 ASN A N 1
ATOM 1000 C CA . ASN A 1 132 ? -23.562 22.719 0.28 1 46.12 132 ASN A CA 1
ATOM 1001 C C . ASN A 1 132 ? -24.938 22.172 0.678 1 46.12 132 ASN A C 1
ATOM 1003 O O . ASN A 1 132 ? -25.969 22.672 0.226 1 46.12 132 ASN A O 1
ATOM 1007 N N . ALA A 1 133 ? -25.297 20.953 0.937 1 40.75 133 ALA A N 1
ATOM 1008 C CA . ALA A 1 133 ? -26.719 20.703 0.707 1 40.75 133 ALA A CA 1
ATOM 1009 C C . ALA A 1 133 ? -27.594 21.453 1.719 1 40.75 133 ALA A C 1
ATOM 1011 O O . ALA A 1 133 ? -28.812 21.266 1.763 1 40.75 133 ALA A O 1
ATOM 1012 N N . ASN A 1 134 ? -27.188 22.219 2.662 1 30.45 134 ASN A N 1
ATOM 1013 C CA . ASN A 1 134 ? -28.391 22.938 3.053 1 30.45 134 ASN A CA 1
ATOM 1014 C C . ASN A 1 134 ? -28.766 24.016 2.039 1 30.45 134 ASN A C 1
ATOM 1016 O O . ASN A 1 134 ? -27.906 24.781 1.604 1 30.45 134 ASN A O 1
ATOM 1020 N N . MET B 1 1 ? 7.82 21.766 8.469 1 96.25 1 MET B N 1
ATOM 1021 C CA . MET B 1 1 ? 7.746 20.391 8.016 1 96.25 1 MET B CA 1
ATOM 1022 C C . MET B 1 1 ? 6.309 19.875 8.055 1 96.25 1 MET B C 1
ATOM 1024 O O . MET B 1 1 ? 5.586 20.125 9.023 1 96.25 1 MET B O 1
ATOM 1028 N N . ILE B 1 2 ? 5.945 19.328 6.992 1 98.62 2 ILE B N 1
ATOM 1029 C CA . ILE B 1 2 ? 4.57 18.844 6.898 1 98.62 2 ILE B CA 1
ATOM 1030 C C . ILE B 1 2 ? 4.391 17.625 7.812 1 98.62 2 ILE B C 1
ATOM 1032 O O . ILE B 1 2 ? 5.227 16.719 7.824 1 98.62 2 ILE B O 1
ATOM 1036 N N . GLY B 1 3 ? 3.365 17.656 8.695 1 98.81 3 GLY B N 1
ATOM 1037 C CA . GLY B 1 3 ? 2.992 16.484 9.461 1 98.81 3 GLY B CA 1
ATOM 1038 C C . GLY B 1 3 ? 2.299 15.422 8.633 1 98.81 3 GLY B C 1
ATOM 1039 O O . GLY B 1 3 ? 1.558 15.742 7.699 1 98.81 3 GLY B O 1
ATOM 1040 N N . ILE B 1 4 ? 2.551 14.188 8.945 1 98.94 4 ILE B N 1
ATOM 1041 C CA . ILE B 1 4 ? 1.958 13.086 8.203 1 98.94 4 ILE B CA 1
ATOM 1042 C C . ILE B 1 4 ? 1.119 12.219 9.141 1 98.94 4 ILE B C 1
ATOM 1044 O O . ILE B 1 4 ? 1.605 11.773 10.188 1 98.94 4 ILE B O 1
ATOM 1048 N N . LEU B 1 5 ? -0.061 12.055 8.773 1 98.88 5 LEU B N 1
ATOM 1049 C CA . LEU B 1 5 ? -0.995 11.219 9.523 1 98.88 5 LEU B CA 1
ATOM 1050 C C . LEU B 1 5 ? -1.514 10.07 8.664 1 98.88 5 LEU B C 1
ATOM 1052 O O . LEU B 1 5 ? -1.944 10.289 7.527 1 98.88 5 LEU B O 1
ATOM 1056 N N . ILE B 1 6 ? -1.438 8.883 9.195 1 98.81 6 ILE B N 1
ATOM 1057 C CA . ILE B 1 6 ? -2.012 7.73 8.5 1 98.81 6 ILE B CA 1
ATOM 1058 C C . ILE B 1 6 ? -3.322 7.324 9.172 1 98.81 6 ILE B C 1
ATOM 1060 O O . ILE B 1 6 ? -3.381 7.184 10.391 1 98.81 6 ILE B O 1
ATOM 1064 N N . ILE B 1 7 ? -4.359 7.23 8.43 1 97.94 7 ILE B N 1
ATOM 1065 C CA . ILE B 1 7 ? -5.633 6.66 8.852 1 97.94 7 ILE B CA 1
ATOM 1066 C C . ILE B 1 7 ? -6.004 5.492 7.945 1 97.94 7 ILE B C 1
ATOM 1068 O O . ILE B 1 7 ? -6.312 5.688 6.766 1 97.94 7 ILE B O 1
ATOM 1072 N N . SER B 1 8 ? -6.008 4.297 8.438 1 97.75 8 SER B N 1
ATOM 1073 C CA . SER B 1 8 ? -6.191 3.105 7.617 1 97.75 8 SER B CA 1
ATOM 1074 C C . SER B 1 8 ? -6.867 1.986 8.398 1 97.75 8 SER B C 1
ATOM 1076 O O . SER B 1 8 ? 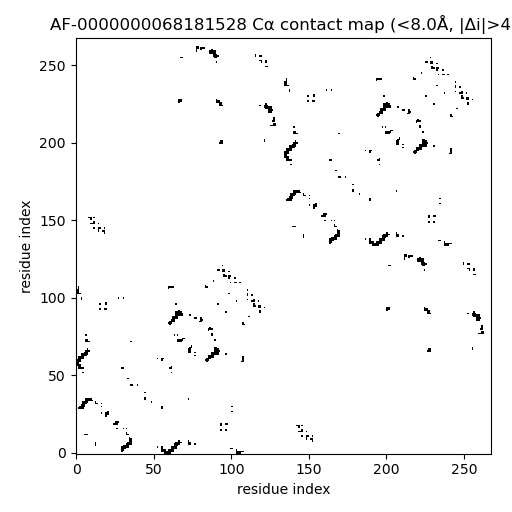-7.188 2.152 9.578 1 97.75 8 SER B O 1
ATOM 1078 N N . HIS B 1 9 ? -7.211 0.904 7.734 1 96.38 9 HIS B N 1
ATOM 1079 C CA . HIS B 1 9 ? -7.805 -0.27 8.367 1 96.38 9 HIS B CA 1
ATOM 1080 C C . HIS B 1 9 ? -6.805 -0.977 9.273 1 96.38 9 HIS B C 1
ATOM 1082 O O . HIS B 1 9 ? -5.625 -1.1 8.922 1 96.38 9 HIS B O 1
ATOM 1088 N N . GLU B 1 10 ? -7.328 -1.44 10.391 1 93.19 10 GLU B N 1
ATOM 1089 C CA . GLU B 1 10 ? -6.617 -2.369 11.266 1 93.19 10 GLU B CA 1
ATOM 1090 C C . GLU B 1 10 ? -5.227 -1.846 11.609 1 93.19 10 GLU B C 1
ATOM 1092 O O . GLU B 1 10 ? -5.086 -0.732 12.117 1 93.19 10 GLU B O 1
ATOM 1097 N N . GLN B 1 11 ? -4.195 -2.748 11.414 1 96.12 11 GLN B N 1
ATOM 1098 C CA . GLN B 1 11 ? -2.832 -2.396 11.805 1 96.12 11 GLN B CA 1
ATOM 1099 C C . GLN B 1 11 ? -2.004 -1.986 10.586 1 96.12 11 GLN B C 1
ATOM 1101 O O . GLN B 1 11 ? -0.774 -1.924 10.664 1 96.12 11 GLN B O 1
ATOM 1106 N N . LEU B 1 12 ? -2.684 -1.636 9.555 1 98.06 12 LEU B N 1
ATOM 1107 C CA . LEU B 1 12 ? -1.971 -1.345 8.312 1 98.06 12 LEU B CA 1
ATOM 1108 C C . LEU B 1 12 ? -1.049 -0.142 8.484 1 98.06 12 LEU B C 1
ATOM 1110 O O . LEU B 1 12 ? 0.111 -0.178 8.07 1 98.06 12 LEU B O 1
ATOM 1114 N N . GLY B 1 13 ? -1.546 0.911 9.094 1 98.44 13 GLY B N 1
ATOM 1115 C CA . GLY B 1 13 ? -0.735 2.1 9.305 1 98.44 13 GLY B CA 1
ATOM 1116 C C . GLY B 1 13 ? 0.508 1.837 10.133 1 98.44 13 GLY B C 1
ATOM 1117 O O . GLY B 1 13 ? 1.597 2.305 9.797 1 98.44 13 GLY B O 1
ATOM 1118 N N . THR B 1 14 ? 0.363 1.11 11.203 1 97.88 14 THR B N 1
ATOM 1119 C CA . THR B 1 14 ? 1.486 0.747 12.062 1 97.88 14 THR B CA 1
ATOM 1120 C C . THR B 1 14 ? 2.525 -0.051 11.273 1 97.88 14 THR B C 1
ATOM 1122 O O . THR B 1 14 ? 3.725 0.216 11.375 1 97.88 14 THR B O 1
ATOM 1125 N N . SER B 1 15 ? 2.061 -0.985 10.508 1 98.25 15 SER B N 1
ATOM 1126 C CA . SER B 1 15 ? 2.969 -1.816 9.727 1 98.25 15 SER B CA 1
ATOM 1127 C C . SER B 1 15 ? 3.727 -0.987 8.688 1 98.25 15 SER B C 1
ATOM 1129 O O . SER B 1 15 ? 4.91 -1.229 8.438 1 98.25 15 SER B O 1
ATOM 1131 N N . LEU B 1 16 ? 3.068 -0.045 8.078 1 98.69 16 LEU B N 1
ATOM 1132 C CA . LEU B 1 16 ? 3.715 0.824 7.102 1 98.69 16 LEU B CA 1
ATOM 1133 C C . LEU B 1 16 ? 4.789 1.68 7.762 1 98.69 16 LEU B C 1
ATOM 1135 O O . LEU B 1 16 ? 5.875 1.859 7.207 1 98.69 16 LEU B O 1
ATOM 1139 N N . ILE B 1 17 ? 4.492 2.182 8.938 1 98.69 17 ILE B N 1
ATOM 1140 C CA . ILE B 1 17 ? 5.48 2.973 9.664 1 98.69 17 ILE B CA 1
ATOM 1141 C C . ILE B 1 17 ? 6.676 2.098 10.031 1 98.69 17 ILE B C 1
ATOM 1143 O O . ILE B 1 17 ? 7.824 2.531 9.93 1 98.69 17 ILE B O 1
ATOM 1147 N N . ASP B 1 18 ? 6.391 0.847 10.422 1 98.12 18 ASP B N 1
ATOM 1148 C CA . ASP B 1 18 ? 7.477 -0.078 10.727 1 98.12 18 ASP B CA 1
ATOM 1149 C C . ASP B 1 18 ? 8.367 -0.302 9.5 1 98.12 18 ASP B C 1
ATOM 1151 O O . ASP B 1 18 ? 9.586 -0.41 9.625 1 98.12 18 ASP B O 1
ATOM 1155 N N . CYS B 1 19 ? 7.805 -0.412 8.32 1 98 19 CYS B N 1
ATOM 1156 C CA . CYS B 1 19 ? 8.578 -0.529 7.09 1 98 19 CYS B CA 1
ATOM 1157 C C . CYS B 1 19 ? 9.484 0.68 6.895 1 98 19 CYS B C 1
ATOM 1159 O O . CYS B 1 19 ? 10.656 0.532 6.551 1 98 19 CYS B O 1
ATOM 1161 N N . ILE B 1 20 ? 8.906 1.859 7.141 1 98.56 20 ILE B N 1
ATOM 1162 C CA . ILE B 1 20 ? 9.656 3.102 6.988 1 98.56 20 ILE B CA 1
ATOM 1163 C C . ILE B 1 20 ? 10.852 3.107 7.945 1 98.56 20 ILE B C 1
ATOM 1165 O O . ILE B 1 20 ? 11.969 3.443 7.555 1 98.56 20 ILE B O 1
ATOM 1169 N N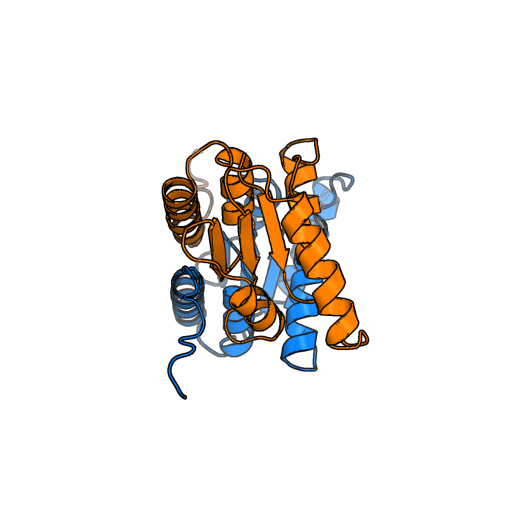 . ILE B 1 21 ? 10.609 2.738 9.172 1 98.44 21 ILE B N 1
ATOM 1170 C CA . ILE B 1 21 ? 11.664 2.695 10.188 1 98.44 21 ILE B CA 1
ATOM 1171 C C . ILE B 1 21 ? 12.75 1.715 9.758 1 98.44 21 ILE B C 1
ATOM 1173 O O . ILE B 1 21 ? 13.945 2.012 9.867 1 98.44 21 ILE B O 1
ATOM 1177 N N . HIS B 1 22 ? 12.328 0.623 9.281 1 96.75 22 HIS B N 1
ATOM 1178 C CA . HIS B 1 22 ? 13.273 -0.389 8.82 1 96.75 22 HIS B CA 1
ATOM 1179 C C . HIS B 1 22 ? 14.117 0.128 7.66 1 96.75 22 HIS B C 1
ATOM 1181 O O . HIS B 1 22 ? 15.328 -0.08 7.625 1 96.75 22 HIS B O 1
ATOM 1187 N N . ILE B 1 23 ? 13.539 0.778 6.719 1 96.62 23 ILE B N 1
ATOM 1188 C CA . ILE B 1 23 ? 14.188 1.254 5.508 1 96.62 23 ILE B CA 1
ATOM 1189 C C . ILE B 1 23 ? 15.133 2.406 5.848 1 96.62 23 ILE B C 1
ATOM 1191 O O . ILE B 1 23 ? 16.266 2.451 5.359 1 96.62 23 ILE B O 1
ATOM 1195 N N . LEU B 1 24 ? 14.727 3.283 6.742 1 97.12 24 LEU B N 1
ATOM 1196 C CA . LEU B 1 24 ? 15.477 4.512 7 1 97.12 24 LEU B CA 1
ATOM 1197 C C . LEU B 1 24 ? 16.391 4.352 8.219 1 97.12 24 LEU B C 1
ATOM 1199 O O . LEU B 1 24 ? 17.297 5.152 8.422 1 97.12 24 LEU B O 1
ATOM 1203 N N . GLY B 1 25 ? 16.062 3.41 9.039 1 97.31 25 GLY B N 1
ATOM 1204 C CA . GLY B 1 25 ? 16.875 3.164 10.219 1 97.31 25 GLY B CA 1
ATOM 1205 C C . GLY B 1 25 ? 16.391 3.93 11.438 1 97.31 25 GLY B C 1
ATOM 1206 O O . GLY B 1 25 ? 16.969 3.809 12.523 1 97.31 25 GLY B O 1
ATOM 1207 N N . GLU B 1 26 ? 15.367 4.82 11.266 1 97.5 26 GLU B N 1
ATOM 1208 C CA . GLU B 1 26 ? 14.797 5.602 12.359 1 97.5 26 GLU B CA 1
ATOM 1209 C C . GLU B 1 26 ? 13.359 6.012 12.055 1 97.5 26 GLU B C 1
ATOM 1211 O O . GLU B 1 26 ? 12.945 6.012 10.898 1 97.5 26 GLU B O 1
ATOM 1216 N N . ARG B 1 27 ? 12.648 6.363 13.102 1 97.25 27 ARG B N 1
ATOM 1217 C CA . ARG B 1 27 ? 11.289 6.879 12.922 1 97.25 27 ARG B CA 1
ATOM 1218 C C . ARG B 1 27 ? 11.312 8.352 12.539 1 97.25 27 ARG B C 1
ATOM 1220 O O . ARG B 1 27 ? 11.844 9.188 13.273 1 97.25 27 ARG B O 1
ATOM 1227 N N . PRO B 1 28 ? 10.727 8.695 11.477 1 97.94 28 PRO B N 1
ATOM 1228 C CA . PRO B 1 28 ? 10.648 10.125 11.141 1 97.94 28 PRO B CA 1
ATOM 1229 C C . PRO B 1 28 ? 9.789 10.914 12.117 1 97.94 28 PRO B C 1
ATOM 1231 O O . PRO B 1 28 ? 8.773 10.414 12.594 1 97.94 28 PRO B O 1
ATOM 1234 N N . PRO B 1 29 ? 10.203 12.125 12.383 1 97.25 29 PRO B N 1
ATOM 1235 C CA . PRO B 1 29 ? 9.336 12.961 13.219 1 97.25 29 PRO B CA 1
ATOM 1236 C C . PRO B 1 29 ? 8 13.281 12.547 1 97.25 29 PRO B C 1
ATOM 1238 O O . PRO B 1 29 ? 7.887 13.203 11.32 1 97.25 29 PRO B O 1
ATOM 1241 N N . LEU B 1 30 ? 6.984 13.594 13.273 1 97.88 30 LEU B N 1
ATOM 1242 C CA . LEU B 1 30 ? 5.676 14.062 12.828 1 97.88 30 LEU B CA 1
ATOM 1243 C C . LEU B 1 30 ? 5.031 13.055 11.883 1 97.88 30 LEU B C 1
ATOM 1245 O O . LEU B 1 30 ? 4.504 13.438 10.836 1 97.88 30 LEU B O 1
ATOM 1249 N N . LEU B 1 31 ? 5.266 11.82 12.078 1 98.69 31 LEU B N 1
ATOM 1250 C CA . LEU B 1 31 ? 4.605 10.695 11.422 1 98.69 31 LEU B CA 1
ATOM 1251 C C . LEU B 1 31 ? 3.83 9.859 12.438 1 98.69 31 LEU B C 1
ATOM 1253 O O . LEU B 1 31 ? 4.426 9.211 13.297 1 98.69 31 LEU B O 1
ATOM 1257 N N . ILE B 1 32 ? 2.518 9.945 12.328 1 98.19 32 ILE B N 1
ATOM 1258 C CA . ILE B 1 32 ? 1.683 9.281 13.32 1 98.19 32 ILE B CA 1
ATOM 1259 C C . ILE B 1 32 ? 0.617 8.438 12.625 1 98.19 32 ILE B C 1
ATOM 1261 O O . ILE B 1 32 ? 0.147 8.789 11.539 1 98.19 32 ILE B O 1
ATOM 1265 N N . ASN B 1 33 ? 0.319 7.305 13.164 1 97.5 33 ASN B N 1
ATOM 1266 C CA . ASN B 1 33 ? -0.808 6.469 12.766 1 97.5 33 ASN B CA 1
ATOM 1267 C C . ASN B 1 33 ? -1.994 6.637 13.711 1 97.5 33 ASN B C 1
ATOM 1269 O O . ASN B 1 33 ? -1.841 6.539 14.93 1 97.5 33 ASN B O 1
ATOM 1273 N N . HIS B 1 34 ? -3.148 6.934 13.094 1 94.94 34 HIS B N 1
ATOM 1274 C CA . HIS B 1 34 ? -4.371 7 13.883 1 94.94 34 HIS B CA 1
ATOM 1275 C C . HIS B 1 34 ? -5.145 5.684 13.812 1 94.94 34 HIS B C 1
ATOM 1277 O O . HIS B 1 34 ? -5.559 5.262 12.734 1 94.94 34 HIS B O 1
ATOM 1283 N N . ILE B 1 35 ? -5.426 5.035 14.93 1 87.25 35 ILE B N 1
ATOM 1284 C CA . ILE B 1 35 ? -6.141 3.766 15.016 1 87.25 35 ILE B CA 1
ATOM 1285 C C . ILE B 1 35 ? -7.645 4.023 15.062 1 87.25 35 ILE B C 1
ATOM 1287 O O . ILE B 1 35 ? -8.141 4.699 15.961 1 87.25 35 ILE B O 1
ATOM 1291 N N . VAL B 1 36 ? -8.266 3.533 14.016 1 81.88 36 VAL B N 1
ATOM 1292 C CA . VAL B 1 36 ? -9.719 3.652 13.953 1 81.88 36 VAL B CA 1
ATOM 1293 C C . VAL B 1 36 ? -10.359 2.539 14.773 1 81.88 36 VAL B C 1
ATOM 1295 O O . VAL B 1 36 ? -10.094 1.357 14.547 1 81.88 36 VAL B O 1
ATOM 1298 N N . SER B 1 37 ? -10.891 2.85 15.883 1 73.06 37 SER B N 1
ATOM 1299 C CA . SER B 1 37 ? -11.531 1.839 16.719 1 73.06 37 SER B CA 1
ATOM 1300 C C . SER B 1 37 ? -13.039 1.812 16.5 1 73.06 37 SER B C 1
ATOM 1302 O O . SER B 1 37 ? -13.68 2.863 16.391 1 73.06 37 SER B O 1
ATOM 1304 N N . SER B 1 38 ? -13.461 0.633 16.156 1 62.38 38 SER B N 1
ATOM 1305 C CA . SER B 1 38 ? -14.906 0.46 16.031 1 62.38 38 SER B CA 1
ATOM 1306 C C . SER B 1 38 ? -15.594 0.636 17.391 1 62.38 38 SER B C 1
ATOM 1308 O O . SER B 1 38 ? -16.812 0.852 17.453 1 62.38 38 SER B O 1
ATOM 1310 N N . THR B 1 39 ? -14.844 0.471 18.344 1 62.69 39 THR B N 1
ATOM 1311 C CA . THR B 1 39 ? -15.461 0.413 19.656 1 62.69 39 THR B CA 1
ATOM 1312 C C . THR B 1 39 ? -15.531 1.803 20.281 1 62.69 39 THR B C 1
ATOM 1314 O O . THR B 1 39 ? -16.234 2.006 21.281 1 62.69 39 THR B O 1
ATOM 1317 N N . GLU B 1 40 ? -14.734 2.568 19.688 1 60.81 40 GLU B N 1
ATOM 1318 C CA . GLU B 1 40 ? -14.742 3.895 20.312 1 60.81 40 GLU B CA 1
ATOM 1319 C C . GLU B 1 40 ? -15.961 4.699 19.875 1 60.81 40 GLU B C 1
ATOM 1321 O O . GLU B 1 40 ? -16.391 4.605 18.719 1 60.81 40 GLU B O 1
ATOM 1326 N N . GLY B 1 41 ? -16.625 5.191 20.828 1 59.84 41 GLY B N 1
ATOM 1327 C CA . GLY B 1 41 ? -17.703 6.109 20.516 1 59.84 41 GLY B CA 1
ATOM 1328 C C . GLY B 1 41 ? -17.281 7.227 19.578 1 59.84 41 GLY B C 1
ATOM 1329 O O . GLY B 1 41 ? -16.109 7.586 19.516 1 59.84 41 GLY B O 1
ATOM 1330 N N . PRO B 1 42 ? -18.156 7.582 18.578 1 61.47 42 PRO B N 1
ATOM 1331 C CA . PRO B 1 42 ? -17.859 8.617 17.578 1 61.47 42 PRO B CA 1
ATOM 1332 C C . PRO B 1 42 ? -17.188 9.844 18.188 1 61.47 42 PRO B C 1
ATOM 1334 O O . PRO B 1 42 ? -16.234 10.375 17.609 1 61.47 42 PRO B O 1
ATOM 1337 N N . ASP B 1 43 ? -17.531 10.164 19.422 1 65.25 43 ASP B N 1
ATOM 1338 C CA . ASP B 1 43 ? -17.047 11.406 20.016 1 65.25 43 ASP B CA 1
ATOM 1339 C C . ASP B 1 43 ? -15.602 11.258 20.5 1 65.25 43 ASP B C 1
ATOM 1341 O O . ASP B 1 43 ? -14.781 12.156 20.281 1 65.25 43 ASP B O 1
ATOM 1345 N N . SER B 1 44 ? -15.289 10.148 21.109 1 70.81 44 SER B N 1
ATOM 1346 C CA . SER B 1 44 ? -13.953 9.953 21.656 1 70.81 44 SER B CA 1
ATOM 1347 C C . SER B 1 44 ? -12.914 9.828 20.547 1 70.81 44 SER B C 1
ATOM 1349 O O . SER B 1 44 ? -11.82 10.383 20.656 1 70.81 44 SER B O 1
ATOM 1351 N N . GLY B 1 45 ? -13.344 9.273 19.531 1 75.81 45 GLY B N 1
ATOM 1352 C CA . GLY B 1 45 ? -12.453 9.125 18.391 1 75.81 45 GLY B CA 1
ATOM 1353 C C . GLY B 1 45 ? -12.148 10.438 17.688 1 75.81 45 GLY B C 1
ATOM 1354 O O . GLY B 1 45 ? -11 10.703 17.328 1 75.81 45 GLY B O 1
ATOM 1355 N N . SER B 1 46 ? -13.094 11.211 17.719 1 82.44 46 SER B N 1
ATOM 1356 C CA . SER B 1 46 ? -12.969 12.508 17.062 1 82.44 46 SER B CA 1
ATOM 1357 C C . SER B 1 46 ? -12.055 13.438 17.844 1 82.44 46 SER B C 1
ATOM 1359 O O . SER B 1 46 ? -11.242 14.164 17.25 1 82.44 46 SER B O 1
ATOM 1361 N N . VAL B 1 47 ? -12.156 13.414 19.156 1 87.25 47 VAL B N 1
ATOM 1362 C CA . VAL B 1 47 ? -11.336 14.281 20 1 87.25 47 VAL B CA 1
ATOM 1363 C C . VAL B 1 47 ? -9.867 13.883 19.875 1 87.25 47 VAL B C 1
ATOM 1365 O O . VAL B 1 47 ? -8.992 14.742 19.703 1 87.25 47 VAL B O 1
ATOM 1368 N N . ARG B 1 48 ? -9.594 12.633 19.938 1 91.06 48 ARG B N 1
ATOM 1369 C CA . ARG B 1 48 ? -8.227 12.141 19.812 1 91.06 48 ARG B CA 1
ATOM 1370 C C . ARG B 1 48 ? -7.633 12.523 18.453 1 91.06 48 ARG B C 1
ATOM 1372 O O . ARG B 1 48 ? -6.465 12.906 18.375 1 91.06 48 ARG B O 1
ATOM 1379 N N . LEU B 1 49 ? -8.414 12.43 17.531 1 94.19 49 LEU B N 1
ATOM 1380 C CA . LEU B 1 49 ? -7.977 12.773 16.172 1 94.19 49 LEU B CA 1
ATOM 1381 C C . LEU B 1 49 ? -7.637 14.258 16.078 1 94.19 49 LEU B C 1
ATOM 1383 O O . LEU B 1 49 ? -6.617 14.625 15.484 1 94.19 49 LEU B O 1
ATOM 1387 N N . GLN B 1 50 ? -8.406 15.078 16.703 1 94.81 50 GLN B N 1
ATOM 1388 C CA . GLN B 1 50 ? -8.164 16.516 16.672 1 94.81 50 GLN B CA 1
ATOM 1389 C C . GLN B 1 50 ? -6.875 16.875 17.406 1 94.81 50 GLN B C 1
ATOM 1391 O O . GLN B 1 50 ? -6.102 17.719 16.953 1 94.81 50 GLN B O 1
ATOM 1396 N N . VAL B 1 51 ? -6.699 16.219 18.484 1 95.5 51 VAL B N 1
ATOM 1397 C CA . VAL B 1 51 ? -5.48 16.453 19.25 1 95.5 51 VAL B CA 1
ATOM 1398 C C . VAL B 1 51 ? -4.262 16.062 18.438 1 95.5 51 VAL B C 1
ATOM 1400 O O . VAL B 1 51 ?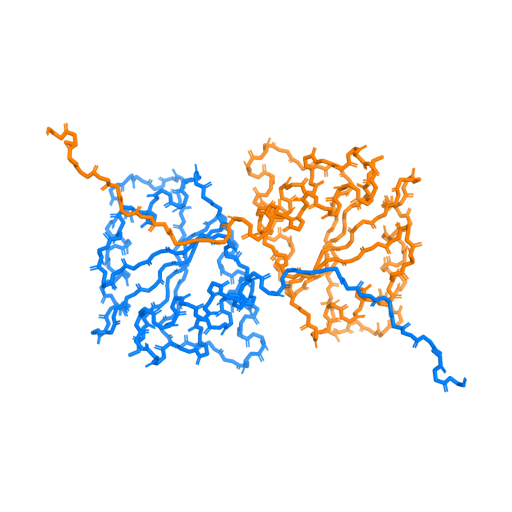 -3.266 16.781 18.391 1 95.5 51 VAL B O 1
ATOM 1403 N N . THR B 1 52 ? -4.359 14.961 17.781 1 96.88 52 THR B N 1
ATOM 1404 C CA . THR B 1 52 ? -3.268 14.469 16.953 1 96.88 52 THR B CA 1
ATOM 1405 C C . THR B 1 52 ? -2.979 15.453 15.82 1 96.88 52 THR B C 1
ATOM 1407 O O . THR B 1 52 ? -1.819 15.758 15.539 1 96.88 52 THR B O 1
ATOM 1410 N N . LEU B 1 53 ? -3.98 15.953 15.188 1 97.69 53 LEU B N 1
ATOM 1411 C CA . LEU B 1 53 ? -3.826 16.891 14.078 1 97.69 53 LEU B CA 1
ATOM 1412 C C . LEU B 1 53 ? -3.164 18.188 14.547 1 97.69 53 LEU B C 1
ATOM 1414 O O . LEU B 1 53 ? -2.322 18.75 13.844 1 97.69 53 LEU B O 1
ATOM 1418 N N . GLU B 1 54 ? -3.539 18.609 15.695 1 96.44 54 GLU B N 1
ATOM 1419 C CA . GLU B 1 54 ? -2.936 19.812 16.266 1 96.44 54 GLU B CA 1
ATOM 1420 C C . GLU B 1 54 ? -1.448 19.609 16.531 1 96.44 54 GLU B C 1
ATOM 1422 O O . GLU B 1 54 ? -0.641 20.516 16.312 1 96.44 54 GLU B O 1
ATOM 1427 N N . GLN B 1 55 ? -1.177 18.453 17 1 96.75 55 GLN B N 1
ATOM 1428 C CA . GLN B 1 55 ? 0.217 18.109 17.281 1 96.75 55 GLN B CA 1
ATOM 1429 C C . GLN B 1 55 ? 1.028 18.062 15.984 1 96.75 55 GLN B C 1
ATOM 1431 O O . GLN B 1 55 ? 2.191 18.469 15.953 1 96.75 55 GLN B O 1
ATOM 1436 N N . LEU B 1 56 ? 0.478 17.609 14.953 1 98.25 56 LEU B N 1
ATOM 1437 C CA . LEU B 1 56 ? 1.162 17.391 13.688 1 98.25 56 LEU B CA 1
ATOM 1438 C C . LEU B 1 56 ? 1.346 18.719 12.945 1 98.25 56 LEU B C 1
ATOM 1440 O O . LEU B 1 56 ? 2.324 18.891 12.211 1 98.25 56 LEU B O 1
ATOM 1444 N N . ASP B 1 57 ? 0.36 19.578 13.086 1 97.62 57 ASP B N 1
ATOM 1445 C CA . ASP B 1 57 ? 0.417 20.844 12.367 1 97.62 57 ASP B CA 1
ATOM 1446 C C . ASP B 1 57 ? 1.379 21.812 13.039 1 97.62 57 ASP B C 1
ATOM 1448 O O . ASP B 1 57 ? 1.008 22.5 13.992 1 97.62 57 ASP B O 1
ATOM 1452 N N . GLN B 1 58 ? 2.504 21.969 12.445 1 96.12 58 GLN B N 1
ATOM 1453 C CA . GLN B 1 58 ? 3.516 22.875 12.992 1 96.12 58 GLN B CA 1
ATOM 1454 C C . GLN B 1 58 ? 3.658 24.125 12.125 1 96.12 58 GLN B C 1
ATOM 1456 O O . GLN B 1 58 ? 4.707 24.766 12.133 1 96.12 58 GLN B O 1
ATOM 1461 N N . GLY B 1 59 ? 2.717 24.297 11.359 1 96.94 59 GLY B N 1
ATOM 1462 C CA . GLY B 1 59 ? 2.713 25.516 10.578 1 96.94 59 GLY B CA 1
ATOM 1463 C C . GLY B 1 59 ? 2.777 25.281 9.078 1 96.94 59 GLY B C 1
ATOM 1464 O O . GLY B 1 59 ? 2.404 26.156 8.289 1 96.94 59 GLY B O 1
ATOM 1465 N N . SER B 1 60 ? 3.248 24.109 8.641 1 97.81 60 SER B N 1
ATOM 1466 C CA . SER B 1 60 ? 3.426 23.828 7.223 1 97.81 60 SER B CA 1
ATOM 1467 C C . SER B 1 60 ? 2.287 22.969 6.688 1 97.81 60 SER B C 1
ATOM 1469 O O . SER B 1 60 ? 2.264 22.625 5.504 1 97.81 60 SER B O 1
ATOM 1471 N N . GLY B 1 61 ? 1.365 22.562 7.516 1 98.38 61 GLY B N 1
ATOM 1472 C CA . GLY B 1 61 ? 0.231 21.75 7.109 1 98.38 61 GLY B CA 1
ATOM 1473 C C . GLY B 1 61 ? 0.392 20.297 7.457 1 98.38 61 GLY B C 1
ATOM 1474 O O . GLY B 1 61 ? 1.4 19.891 8.047 1 98.38 61 GLY B O 1
ATOM 1475 N N . VAL B 1 62 ? -0.688 19.562 7.246 1 98.88 62 VAL B N 1
ATOM 1476 C CA . VAL B 1 62 ? -0.732 18.125 7.531 1 98.88 62 VAL B CA 1
ATOM 1477 C C . VAL B 1 62 ? -1.224 17.375 6.301 1 98.88 62 VAL B C 1
ATOM 1479 O O . VAL B 1 62 ? -2.15 17.812 5.617 1 98.88 62 VAL B O 1
ATOM 1482 N N . LEU B 1 63 ? -0.569 16.312 6.004 1 98.94 63 LEU B N 1
ATOM 1483 C CA . LEU B 1 63 ? -1.03 15.391 4.98 1 98.94 63 LEU B CA 1
ATOM 1484 C C . LEU B 1 63 ? -1.539 14.094 5.605 1 98.94 63 LEU B C 1
ATOM 1486 O O . LEU B 1 63 ? -0.825 13.453 6.375 1 98.94 63 LEU B O 1
ATOM 1490 N N . ILE B 1 64 ? -2.754 13.773 5.27 1 98.88 64 ILE B N 1
ATOM 1491 C CA . ILE B 1 64 ? -3.336 12.5 5.68 1 98.88 64 ILE B CA 1
ATOM 1492 C C . ILE B 1 64 ? -3.229 11.492 4.535 1 98.88 64 ILE B C 1
ATOM 1494 O O . ILE B 1 64 ? -3.523 11.82 3.385 1 98.88 64 ILE B O 1
ATOM 1498 N N . LEU B 1 65 ? -2.768 10.336 4.836 1 98.94 65 LEU B N 1
ATOM 1499 C CA . LEU B 1 65 ? -2.725 9.219 3.896 1 98.94 65 LEU B CA 1
ATOM 1500 C C . LEU B 1 65 ? -3.65 8.094 4.344 1 98.94 65 LEU B C 1
ATOM 1502 O O . LEU B 1 65 ? -3.594 7.66 5.496 1 98.94 65 LEU B O 1
ATOM 1506 N N . THR B 1 66 ? -4.496 7.66 3.449 1 98.75 66 THR B N 1
ATOM 1507 C CA . THR B 1 66 ? -5.43 6.582 3.773 1 98.75 66 THR B CA 1
ATOM 1508 C C . THR B 1 66 ? -5.336 5.461 2.744 1 98.75 66 THR B C 1
ATOM 1510 O O . THR B 1 66 ? -4.82 5.66 1.645 1 98.75 66 THR B O 1
ATOM 1513 N N . ASP B 1 67 ? -5.84 4.305 3.104 1 98.56 67 ASP B N 1
ATOM 1514 C CA . ASP B 1 67 ? -5.582 3.1 2.322 1 98.56 67 ASP B CA 1
ATOM 1515 C C . ASP B 1 67 ? -6.574 2.971 1.168 1 98.56 67 ASP B C 1
ATOM 1517 O O . ASP B 1 67 ? -6.172 2.779 0.018 1 98.56 67 ASP B O 1
ATOM 1521 N N . ILE B 1 68 ? -7.828 3.096 1.429 1 98.62 68 ILE B N 1
ATOM 1522 C CA . ILE B 1 68 ? -8.789 2.859 0.356 1 98.62 68 ILE B CA 1
ATOM 1523 C C . ILE B 1 68 ? -9.961 3.836 0.487 1 98.62 68 ILE B C 1
ATOM 1525 O O . ILE B 1 68 ? -10.523 4 1.572 1 98.62 68 ILE B O 1
ATOM 1529 N N . PHE B 1 69 ? -10.312 4.43 -0.633 1 98.31 69 PHE B N 1
ATOM 1530 C CA . PHE B 1 69 ? -11.406 5.402 -0.668 1 98.31 69 PHE B CA 1
ATOM 1531 C C . PHE B 1 69 ? -12.758 4.707 -0.552 1 98.31 69 PHE B C 1
ATOM 1533 O O . PHE B 1 69 ? -12.961 3.643 -1.135 1 98.31 69 PHE B O 1
ATOM 1540 N N . GLY B 1 70 ? -13.648 5.402 0.171 1 96.44 70 GLY B N 1
ATOM 1541 C CA . GLY B 1 70 ? -15.008 4.91 0.291 1 96.44 70 GLY B CA 1
ATOM 1542 C C . GLY B 1 70 ? -15.234 4.078 1.54 1 96.44 70 GLY B C 1
ATOM 1543 O O . GLY B 1 70 ? -16.359 3.689 1.838 1 96.44 70 GLY B O 1
ATOM 1544 N N . ALA B 1 71 ? -14.234 3.812 2.246 1 96.12 71 ALA B N 1
ATOM 1545 C CA . ALA B 1 71 ? -14.344 3.035 3.479 1 96.12 71 ALA B CA 1
ATOM 1546 C C . ALA B 1 71 ? -14.336 3.945 4.703 1 96.12 71 ALA B C 1
ATOM 1548 O O . ALA B 1 71 ? -14.148 5.16 4.582 1 96.12 71 ALA B O 1
ATOM 1549 N N . THR B 1 72 ? -14.43 3.379 5.832 1 94.69 72 THR B N 1
ATOM 1550 C CA . THR B 1 72 ? -14.602 4.125 7.074 1 94.69 72 THR B CA 1
ATOM 1551 C C . THR B 1 72 ? -13.375 4.988 7.355 1 94.69 72 THR B C 1
ATOM 1553 O O . THR B 1 72 ? -13.5 6.188 7.613 1 94.69 72 THR B O 1
ATOM 1556 N N . PRO B 1 73 ? -12.18 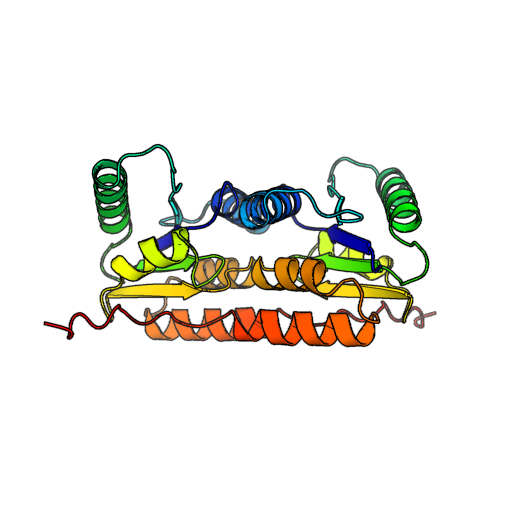4.477 7.266 1 96.31 73 PRO B N 1
ATOM 1557 C CA . PRO B 1 73 ? -11.023 5.324 7.562 1 96.31 73 PRO B CA 1
ATOM 1558 C C . PRO B 1 73 ? -10.93 6.535 6.637 1 96.31 73 PRO B C 1
ATOM 1560 O O . PRO B 1 73 ? -10.672 7.648 7.098 1 96.31 73 PRO B O 1
ATOM 1563 N N . ALA B 1 74 ? -11.133 6.305 5.379 1 96.75 74 ALA B N 1
ATOM 1564 C CA . ALA B 1 74 ? -11.062 7.41 4.426 1 96.75 74 ALA B CA 1
ATOM 1565 C C . ALA B 1 74 ? -12.141 8.453 4.715 1 96.75 74 ALA B C 1
ATOM 1567 O O . ALA B 1 74 ? -11.914 9.648 4.551 1 96.75 74 ALA B O 1
ATOM 1568 N N . ASN B 1 75 ? -13.305 7.961 5.105 1 95.56 75 ASN B N 1
ATOM 1569 C CA . ASN B 1 75 ? -14.391 8.883 5.445 1 95.56 75 ASN B CA 1
ATOM 1570 C C . ASN B 1 75 ? -14.023 9.75 6.652 1 95.56 75 ASN B C 1
ATOM 1572 O O . ASN B 1 75 ? -14.32 10.945 6.672 1 95.56 75 ASN B O 1
ATOM 1576 N N . ILE B 1 76 ? -13.461 9.141 7.613 1 95.19 76 ILE B N 1
ATOM 1577 C CA . ILE B 1 76 ? -12.992 9.867 8.789 1 95.19 76 ILE B CA 1
ATOM 1578 C C . ILE B 1 76 ? -11.938 10.898 8.383 1 95.19 76 ILE B C 1
ATOM 1580 O O . ILE B 1 76 ? -12 12.055 8.805 1 95.19 76 ILE B O 1
ATOM 1584 N N . ALA B 1 77 ? -11.016 10.516 7.57 1 96.38 77 ALA B N 1
ATOM 1585 C CA . ALA B 1 77 ? -9.961 11.398 7.09 1 96.38 77 ALA B CA 1
ATOM 1586 C C . ALA B 1 77 ? -10.539 12.578 6.309 1 96.38 77 ALA B C 1
ATOM 1588 O O . ALA B 1 77 ? -10.133 13.719 6.504 1 96.38 77 ALA B O 1
ATOM 1589 N N . ARG B 1 78 ? -11.484 12.234 5.43 1 96.88 78 ARG B N 1
ATOM 1590 C CA . ARG B 1 78 ? -12.094 13.219 4.543 1 96.88 78 ARG B CA 1
ATOM 1591 C C . ARG B 1 78 ? -12.727 14.359 5.34 1 96.88 78 ARG B C 1
ATOM 1593 O O . ARG B 1 78 ? -12.664 15.516 4.926 1 96.88 78 ARG B O 1
ATOM 1600 N N . LYS B 1 79 ? -13.258 14.078 6.465 1 95.69 79 LYS B N 1
ATOM 1601 C CA . LYS B 1 79 ? -13.93 15.055 7.312 1 95.69 79 LYS B CA 1
ATOM 1602 C C . LYS B 1 79 ? -12.922 16.031 7.922 1 95.69 79 LYS B C 1
ATOM 1604 O O . LYS B 1 79 ? -13.312 17.078 8.445 1 95.69 79 LYS B O 1
ATOM 1609 N N . GLN B 1 80 ? -11.688 15.711 7.855 1 96.44 80 GLN B N 1
ATOM 1610 C CA . GLN B 1 80 ? -10.672 16.547 8.492 1 96.44 80 GLN B CA 1
ATOM 1611 C C . GLN B 1 80 ? -10.062 17.531 7.504 1 96.44 80 GLN B C 1
ATOM 1613 O O . GLN B 1 80 ? -9.273 18.391 7.887 1 96.44 80 GLN B O 1
ATOM 1618 N N . ILE B 1 81 ? -10.367 17.375 6.223 1 97.81 81 ILE B N 1
ATOM 1619 C CA . ILE B 1 81 ? -9.719 18.156 5.172 1 97.81 81 ILE B CA 1
ATOM 1620 C C . ILE B 1 81 ? -10.031 19.641 5.355 1 97.81 81 ILE B C 1
ATOM 1622 O O . ILE B 1 81 ? -11.18 20.016 5.57 1 97.81 81 ILE B O 1
ATOM 1626 N N . ARG B 1 82 ? -9.055 20.375 5.402 1 96.88 82 ARG 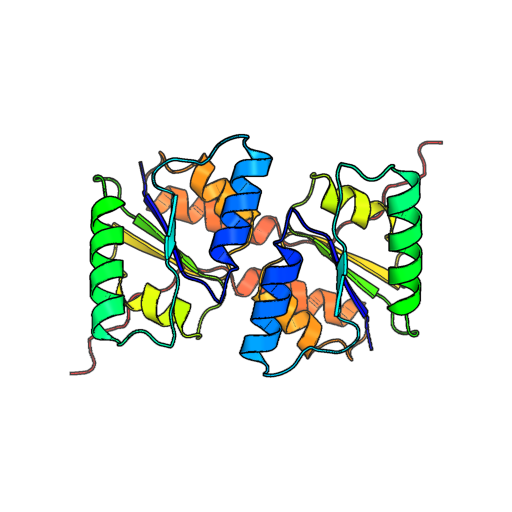B N 1
ATOM 1627 C CA . ARG B 1 82 ? -9.062 21.844 5.316 1 96.88 82 ARG B CA 1
ATOM 1628 C C . ARG B 1 82 ? -8.172 22.328 4.176 1 96.88 82 ARG B C 1
ATOM 1630 O O . ARG B 1 82 ? -6.945 22.344 4.305 1 96.88 82 ARG B O 1
ATOM 1637 N N . SER B 1 83 ? -8.82 22.75 3.115 1 95.62 83 SER B N 1
ATOM 1638 C CA . SER B 1 83 ? -8.125 23.062 1.868 1 95.62 83 SER B CA 1
ATOM 1639 C C . SER B 1 83 ? -6.906 23.938 2.119 1 95.62 83 SER B C 1
ATOM 1641 O O . SER B 1 83 ? -6.996 24.969 2.787 1 95.62 83 SER B O 1
ATOM 1643 N N . GLY B 1 84 ? -5.77 23.422 1.659 1 95.69 84 GLY B N 1
ATOM 1644 C CA . GLY B 1 84 ? -4.523 24.172 1.748 1 95.69 84 GLY B CA 1
ATOM 1645 C C . GLY B 1 84 ? -3.783 23.938 3.051 1 95.69 84 GLY B C 1
ATOM 1646 O O . GLY B 1 84 ? -2.627 24.344 3.193 1 95.69 84 GLY B O 1
ATOM 1647 N N . ARG B 1 85 ? -4.406 23.344 3.982 1 97.44 85 ARG B N 1
ATOM 1648 C CA . ARG B 1 85 ? -3.789 23.156 5.293 1 97.44 85 ARG B CA 1
ATOM 1649 C C . ARG B 1 85 ? -3.725 21.688 5.676 1 97.44 85 ARG B C 1
ATOM 1651 O O . ARG B 1 85 ? -2.682 21.203 6.113 1 97.44 85 ARG B O 1
ATOM 1658 N N . ILE B 1 86 ? -4.832 21.047 5.605 1 98.5 86 ILE B N 1
ATOM 1659 C CA . ILE B 1 86 ? -4.941 19.609 5.805 1 98.5 86 ILE B CA 1
ATOM 1660 C C . ILE B 1 86 ? -5.488 18.953 4.543 1 98.5 86 ILE B C 1
ATOM 1662 O O . ILE B 1 86 ? -6.613 19.234 4.121 1 98.5 86 ILE B O 1
ATOM 1666 N N . GLU B 1 87 ? -4.68 18.156 3.906 1 98.75 87 GLU B N 1
ATOM 1667 C CA . GLU B 1 87 ? -5.062 17.453 2.678 1 98.75 87 GLU B CA 1
ATOM 1668 C C . GLU B 1 87 ? -4.996 15.945 2.854 1 98.75 87 GLU B C 1
ATOM 1670 O O . GLU B 1 87 ? -4.383 15.453 3.805 1 98.75 87 GLU B O 1
ATOM 1675 N N . CYS B 1 88 ? -5.676 15.227 1.958 1 98.88 88 CYS B N 1
ATOM 1676 C CA . CYS B 1 88 ? -5.781 13.781 2.127 1 98.88 88 CYS B CA 1
ATOM 1677 C C . CYS B 1 88 ? -5.582 13.062 0.798 1 98.88 88 CYS B C 1
ATOM 1679 O O . CYS B 1 88 ? -6.125 13.484 -0.226 1 98.88 88 CYS B O 1
ATOM 1681 N N . LEU B 1 89 ? -4.738 12.039 0.811 1 98.94 89 LEU B N 1
ATOM 1682 C CA . LEU B 1 89 ? -4.535 11.18 -0.346 1 98.94 89 LEU B CA 1
ATOM 1683 C C . LEU B 1 89 ? -5 9.758 -0.047 1 98.94 89 LEU B C 1
ATOM 1685 O O . LEU B 1 89 ? -4.77 9.242 1.05 1 98.94 89 LEU B O 1
ATOM 1689 N N . ALA B 1 90 ? -5.598 9.102 -1.04 1 98.94 90 ALA B N 1
ATOM 1690 C CA . ALA B 1 90 ? -6.043 7.715 -0.943 1 98.94 90 ALA B CA 1
ATOM 1691 C C . ALA B 1 90 ? -5.082 6.781 -1.674 1 98.94 90 ALA B C 1
ATOM 1693 O O . ALA B 1 90 ? -4.258 7.23 -2.475 1 98.94 90 ALA B O 1
ATOM 1694 N N . GLY B 1 91 ? -5.238 5.488 -1.426 1 98.88 91 GLY B N 1
ATOM 1695 C CA . GLY B 1 91 ? -4.484 4.473 -2.148 1 98.88 91 GLY B CA 1
ATOM 1696 C C . GLY B 1 91 ? -3.082 4.27 -1.605 1 98.88 91 GLY B C 1
ATOM 1697 O O . GLY B 1 91 ? -2.186 3.842 -2.334 1 98.88 91 GLY B O 1
ATOM 1698 N N . LEU B 1 92 ? -2.924 4.551 -0.378 1 98.94 92 LEU B N 1
ATOM 1699 C CA . LEU B 1 92 ? -1.625 4.578 0.287 1 98.94 92 LEU B CA 1
ATOM 1700 C C . LEU B 1 92 ? -0.868 3.275 0.052 1 98.94 92 LEU B C 1
ATOM 1702 O O . LEU B 1 92 ? -1.408 2.189 0.276 1 98.94 92 LEU B O 1
ATOM 1706 N N . ASN B 1 93 ? 0.287 3.363 -0.505 1 98.88 93 ASN B N 1
ATOM 1707 C CA . ASN B 1 93 ? 1.264 2.279 -0.517 1 98.88 93 ASN B CA 1
ATOM 1708 C C . ASN B 1 93 ? 2.604 2.727 0.06 1 98.88 93 ASN B C 1
ATOM 1710 O O . ASN B 1 93 ? 2.746 3.869 0.495 1 98.88 93 ASN B O 1
ATOM 1714 N N . LEU B 1 94 ? 3.564 1.858 0.217 1 98.88 94 LEU B N 1
ATOM 1715 C CA . LEU B 1 94 ? 4.832 2.141 0.879 1 98.88 94 LEU B CA 1
ATOM 1716 C C . LEU B 1 94 ? 5.621 3.201 0.116 1 98.88 94 LEU B C 1
ATOM 1718 O O . LEU B 1 94 ? 6.188 4.113 0.721 1 98.88 94 LEU B O 1
ATOM 1722 N N . PRO B 1 95 ? 5.746 3.158 -1.213 1 98.88 95 PRO B N 1
ATOM 1723 C CA . PRO B 1 95 ? 6.449 4.211 -1.951 1 98.88 95 PRO B CA 1
ATOM 1724 C C . PRO B 1 95 ? 5.871 5.602 -1.69 1 98.88 95 PRO B C 1
ATOM 1726 O O . PRO B 1 95 ? 6.621 6.574 -1.581 1 98.88 95 PRO B O 1
ATOM 1729 N N . MET B 1 96 ? 4.539 5.711 -1.588 1 98.94 96 MET B N 1
ATOM 1730 C CA . MET B 1 96 ? 3.912 6.988 -1.257 1 98.94 96 MET B CA 1
ATOM 1731 C C . MET B 1 96 ? 4.387 7.492 0.102 1 98.94 96 MET B C 1
ATOM 1733 O O . MET B 1 96 ? 4.746 8.664 0.242 1 98.94 96 MET B O 1
ATOM 1737 N N . LEU B 1 97 ? 4.309 6.582 1.054 1 98.94 97 LEU B N 1
ATOM 1738 C CA . LEU B 1 97 ? 4.703 6.977 2.402 1 98.94 97 LEU B CA 1
ATOM 1739 C C . LEU B 1 97 ? 6.176 7.367 2.445 1 98.94 97 LEU B C 1
ATOM 1741 O O . LEU B 1 97 ? 6.547 8.336 3.113 1 98.94 97 LEU B O 1
ATOM 1745 N N . LEU B 1 98 ? 7.008 6.617 1.781 1 98.75 98 LEU B N 1
ATOM 1746 C CA . LEU B 1 98 ? 8.43 6.941 1.728 1 98.75 98 LEU B CA 1
ATOM 1747 C C . LEU B 1 98 ? 8.656 8.32 1.126 1 98.75 98 LEU B C 1
ATOM 1749 O O . LEU B 1 98 ? 9.445 9.109 1.649 1 98.75 98 LEU B O 1
ATOM 1753 N N . ARG B 1 99 ? 7.969 8.656 0.07 1 98.69 99 ARG B N 1
ATOM 1754 C CA . ARG B 1 99 ? 8.086 9.961 -0.558 1 98.69 99 ARG B CA 1
ATOM 1755 C C . ARG B 1 99 ? 7.582 11.062 0.374 1 98.69 99 ARG B C 1
ATOM 1757 O O . ARG B 1 99 ? 8.172 12.141 0.439 1 98.69 99 ARG B O 1
ATOM 1764 N N . ALA B 1 100 ? 6.469 10.773 1.05 1 98.88 100 ALA B N 1
ATOM 1765 C CA . ALA B 1 100 ? 5.926 11.75 1.993 1 98.88 100 ALA B CA 1
ATOM 1766 C C . ALA B 1 100 ? 6.973 12.141 3.037 1 98.88 100 ALA B C 1
ATOM 1768 O O . ALA B 1 100 ? 7.156 13.32 3.328 1 98.88 100 ALA B O 1
ATOM 1769 N N . VAL B 1 101 ? 7.617 11.125 3.553 1 98.69 101 VAL B N 1
ATOM 1770 C CA . VAL B 1 101 ? 8.609 11.352 4.602 1 98.69 101 VAL B CA 1
ATOM 1771 C C . VAL B 1 101 ? 9.828 12.062 4.02 1 98.69 101 VAL B C 1
ATOM 1773 O O . VAL B 1 101 ? 10.375 12.977 4.641 1 98.69 101 VAL B O 1
ATOM 1776 N N . GLN B 1 102 ? 10.219 11.703 2.811 1 97.88 102 GLN B N 1
ATOM 1777 C CA . GLN B 1 102 ? 11.438 12.227 2.195 1 97.88 102 GLN B CA 1
ATOM 1778 C C . GLN B 1 102 ? 11.266 13.68 1.782 1 97.88 102 GLN B C 1
ATOM 1780 O O . GLN B 1 102 ? 12.219 14.461 1.828 1 97.88 102 GLN B O 1
ATOM 1785 N N . TYR B 1 103 ? 10.078 14.062 1.436 1 98.12 103 TYR B N 1
ATOM 1786 C CA . TYR B 1 103 ? 9.883 15.383 0.84 1 98.12 103 TYR B CA 1
ATOM 1787 C C . TYR B 1 103 ? 8.977 16.25 1.71 1 98.12 103 TYR B C 1
ATOM 1789 O O . TYR B 1 103 ? 8.383 17.219 1.229 1 98.12 103 TYR B O 1
ATOM 1797 N N . ARG B 1 104 ? 8.844 15.93 2.947 1 97.94 104 ARG B N 1
ATOM 1798 C CA . ARG B 1 104 ? 7.906 16.609 3.84 1 97.94 104 ARG B CA 1
ATOM 1799 C C . ARG B 1 104 ? 8.367 18.031 4.141 1 97.94 104 ARG B C 1
ATOM 1801 O O . ARG B 1 104 ? 7.664 18.781 4.812 1 97.94 104 ARG B O 1
ATOM 1808 N N . HIS B 1 105 ? 9.555 18.469 3.646 1 97.81 105 HIS B N 1
ATOM 1809 C CA . HIS B 1 105 ? 10.047 19.828 3.828 1 97.81 105 HIS B CA 1
ATOM 1810 C C . HIS B 1 105 ? 9.555 20.734 2.717 1 97.81 105 HIS B C 1
ATOM 1812 O O . HIS B 1 105 ? 9.672 21.969 2.816 1 97.81 105 HIS B O 1
ATOM 1818 N N . GLN B 1 106 ? 9.055 20.219 1.692 1 98.06 106 GLN B N 1
ATOM 1819 C CA . GLN B 1 106 ? 8.492 20.984 0.59 1 98.06 106 GLN B CA 1
ATOM 1820 C C . GLN B 1 106 ? 7.102 21.516 0.94 1 98.06 106 GLN B C 1
ATOM 1822 O O . GLN B 1 106 ? 6.461 21.031 1.873 1 98.06 106 GLN B O 1
ATOM 1827 N N . PRO B 1 107 ? 6.68 22.562 0.177 1 98.25 107 PRO B N 1
ATOM 1828 C CA . PRO B 1 107 ? 5.301 23 0.369 1 98.25 107 PRO B CA 1
ATOM 1829 C C . PRO B 1 107 ? 4.281 21.906 0.09 1 98.25 107 PRO B C 1
ATOM 1831 O O . PRO B 1 107 ? 4.504 21.062 -0.781 1 98.25 107 PRO B O 1
ATOM 1834 N N . LEU B 1 108 ? 3.125 22 0.739 1 98.5 108 LEU B N 1
ATOM 1835 C CA . LEU B 1 108 ? 2.111 20.953 0.739 1 98.5 108 LEU B CA 1
ATOM 1836 C C . LEU B 1 108 ? 1.688 20.594 -0.685 1 98.5 108 LEU B C 1
ATOM 1838 O O . LEU B 1 108 ? 1.66 19.422 -1.059 1 98.5 108 LEU B O 1
ATOM 1842 N N . PRO B 1 109 ? 1.421 21.562 -1.62 1 98.38 109 PRO B N 1
ATOM 1843 C CA . PRO B 1 109 ? 1.017 21.203 -2.98 1 98.38 109 PRO B CA 1
ATOM 1844 C C . PRO B 1 109 ? 2.107 20.453 -3.742 1 98.38 109 PRO B C 1
ATOM 1846 O O . PRO B 1 109 ? 1.811 19.531 -4.508 1 98.38 109 PRO B O 1
ATOM 1849 N N . GLN B 1 110 ? 3.311 20.812 -3.518 1 98.56 110 GLN B N 1
ATOM 1850 C CA . GLN B 1 110 ? 4.426 20.141 -4.176 1 98.56 110 GLN B CA 1
ATOM 1851 C C . GLN B 1 110 ? 4.613 18.734 -3.633 1 98.56 110 GLN B C 1
ATOM 1853 O O . GLN B 1 110 ? 4.883 17.797 -4.395 1 98.56 110 GLN B O 1
ATOM 1858 N N . LEU B 1 111 ? 4.543 18.609 -2.34 1 98.81 111 LEU B N 1
ATOM 1859 C CA . LEU B 1 111 ? 4.625 17.297 -1.712 1 98.81 111 LEU B CA 1
ATOM 1860 C C . LEU B 1 111 ? 3.559 16.359 -2.27 1 98.81 111 LEU B C 1
ATOM 1862 O O . LEU B 1 111 ? 3.852 15.211 -2.609 1 98.81 111 LEU B O 1
ATOM 1866 N N . ILE B 1 112 ? 2.34 16.844 -2.385 1 98.88 112 ILE B N 1
ATOM 1867 C CA . ILE B 1 112 ? 1.218 16.062 -2.889 1 98.88 112 ILE B CA 1
ATOM 1868 C C . ILE B 1 112 ? 1.522 15.57 -4.305 1 98.88 112 ILE B C 1
ATOM 1870 O O . ILE B 1 112 ? 1.343 14.391 -4.613 1 98.88 112 ILE B O 1
ATOM 1874 N N . ASP B 1 113 ? 2.029 16.438 -5.109 1 98.75 113 ASP B N 1
ATOM 1875 C CA . ASP B 1 113 ? 2.361 16.062 -6.484 1 98.75 113 ASP B CA 1
ATOM 1876 C C . ASP B 1 113 ? 3.4 14.953 -6.523 1 98.75 113 ASP B C 1
ATOM 1878 O O . ASP B 1 113 ? 3.266 14 -7.293 1 98.75 113 ASP B O 1
ATOM 1882 N N . LYS B 1 114 ? 4.375 15.086 -5.734 1 98.62 114 LYS B N 1
ATOM 1883 C CA . LYS B 1 114 ? 5.453 14.094 -5.691 1 98.62 114 LYS B CA 1
ATOM 1884 C C . LYS B 1 114 ? 4.934 12.734 -5.238 1 98.62 114 LYS B C 1
ATOM 1886 O O . LYS B 1 114 ? 5.312 11.703 -5.797 1 98.62 114 LYS B O 1
ATOM 1891 N N . ILE B 1 115 ? 4.121 12.766 -4.27 1 98.94 115 ILE B N 1
ATOM 1892 C CA . ILE B 1 115 ? 3.605 11.523 -3.699 1 98.94 115 ILE B CA 1
ATOM 1893 C C . ILE B 1 115 ? 2.686 10.836 -4.707 1 98.94 115 ILE B C 1
ATOM 1895 O O . ILE B 1 115 ? 2.773 9.625 -4.91 1 98.94 115 ILE B O 1
ATOM 1899 N N . LEU B 1 116 ? 1.795 11.609 -5.359 1 98.88 116 LEU B N 1
ATOM 1900 C CA . LEU B 1 116 ? 0.88 11.047 -6.34 1 98.88 116 LEU B CA 1
ATOM 1901 C C . LEU B 1 116 ? 1.647 10.445 -7.52 1 98.88 116 LEU B C 1
ATOM 1903 O O . LEU B 1 116 ? 1.4 9.305 -7.914 1 98.88 116 LEU B O 1
ATOM 1907 N N . ALA B 1 117 ? 2.549 11.18 -8.047 1 98.44 117 ALA B N 1
ATOM 1908 C CA . ALA B 1 117 ? 3.365 10.695 -9.164 1 98.44 117 ALA B CA 1
ATOM 1909 C C . ALA B 1 117 ? 4.176 9.469 -8.758 1 98.44 117 ALA B C 1
ATOM 1911 O O . ALA B 1 117 ? 4.137 8.445 -9.438 1 98.44 117 ALA B O 1
ATOM 1912 N N . GLY B 1 118 ? 4.883 9.555 -7.684 1 98.31 118 GLY B N 1
ATOM 1913 C CA . GLY B 1 118 ? 5.699 8.453 -7.207 1 98.31 118 GLY B CA 1
ATOM 1914 C C . GLY B 1 118 ? 4.891 7.207 -6.895 1 98.31 118 GLY B C 1
ATOM 1915 O O . GLY B 1 118 ? 5.324 6.094 -7.188 1 98.31 118 GLY B O 1
ATOM 1916 N N . GLY B 1 119 ? 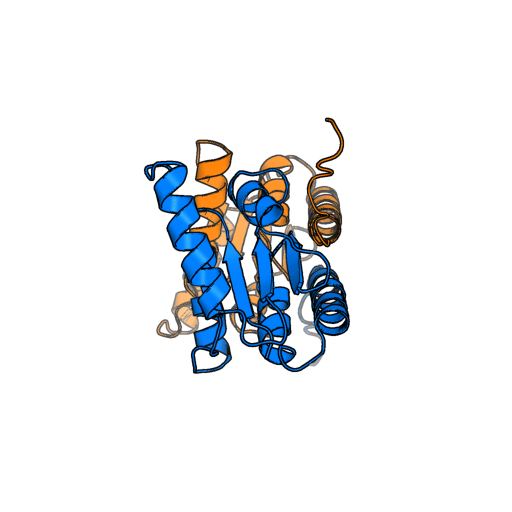3.725 7.414 -6.246 1 98.75 119 GLY B N 1
ATOM 1917 C CA . GLY B 1 119 ? 2.846 6.297 -5.941 1 98.75 119 GLY B CA 1
ATOM 1918 C C . GLY B 1 119 ? 2.381 5.547 -7.176 1 98.75 119 GLY B C 1
ATOM 1919 O O . GLY B 1 119 ? 2.484 4.32 -7.242 1 98.75 119 GLY B O 1
ATOM 1920 N N . ARG B 1 120 ? 1.934 6.285 -8.156 1 98.81 120 ARG B N 1
ATOM 1921 C CA . ARG B 1 120 ? 1.425 5.676 -9.383 1 98.81 120 ARG B CA 1
ATOM 1922 C C . ARG B 1 120 ? 2.553 5.035 -10.188 1 98.81 120 ARG B C 1
ATOM 1924 O O . ARG B 1 120 ? 2.402 3.926 -10.695 1 98.81 120 ARG B O 1
ATOM 1931 N N . GLU B 1 121 ? 3.684 5.66 -10.227 1 98.62 121 GLU B N 1
ATOM 1932 C CA . GLU B 1 121 ? 4.828 5.152 -10.977 1 98.62 121 GLU B CA 1
ATOM 1933 C C . GLU B 1 121 ? 5.395 3.889 -10.336 1 98.62 121 GLU B C 1
ATOM 1935 O O . GLU B 1 121 ? 6.055 3.09 -11.008 1 98.62 121 GLU B O 1
ATOM 1940 N N . SER B 1 122 ? 5.184 3.775 -9.117 1 98.88 122 SER B N 1
ATOM 1941 C CA . SER B 1 122 ? 5.75 2.646 -8.391 1 98.88 122 SER B CA 1
ATOM 1942 C C . SER B 1 122 ? 4.957 1.368 -8.648 1 98.88 122 SER B C 1
ATOM 1944 O O . SER B 1 122 ? 5.391 0.276 -8.281 1 98.88 122 SER B O 1
ATOM 1946 N N . ILE B 1 123 ? 3.781 1.504 -9.266 1 98.94 123 ILE B N 1
ATOM 1947 C CA . ILE B 1 123 ? 2.91 0.366 -9.547 1 98.94 123 ILE B CA 1
ATOM 1948 C C . ILE B 1 123 ? 3.154 -0.138 -10.961 1 98.94 123 ILE B C 1
ATOM 1950 O O . ILE B 1 123 ? 2.713 0.483 -11.938 1 98.94 123 ILE B O 1
ATOM 1954 N N . PHE B 1 124 ? 3.865 -1.232 -11.07 1 98.88 124 PHE B N 1
ATOM 1955 C CA . PHE B 1 124 ? 4.199 -1.783 -12.383 1 98.88 124 PHE B CA 1
ATOM 1956 C C . PHE B 1 124 ? 4.559 -3.262 -12.266 1 98.88 124 PHE B C 1
ATOM 1958 O O . PHE B 1 124 ? 4.742 -3.779 -11.164 1 98.88 124 PHE B O 1
ATOM 1965 N N . GLN B 1 125 ? 4.562 -3.963 -13.398 1 98.88 125 GLN B N 1
ATOM 1966 C CA . GLN B 1 125 ? 4.938 -5.371 -13.469 1 98.88 125 GLN B CA 1
ATOM 1967 C C . GLN B 1 125 ? 6.453 -5.539 -13.523 1 98.88 125 GLN B C 1
ATOM 1969 O O . GLN B 1 125 ? 7.117 -4.93 -14.359 1 98.88 125 GLN B O 1
ATOM 1974 N N . ILE B 1 126 ? 6.992 -6.328 -12.664 1 98.56 126 ILE B N 1
ATOM 1975 C CA . ILE B 1 126 ? 8.43 -6.57 -12.602 1 98.56 126 ILE B CA 1
ATOM 1976 C C . ILE B 1 126 ? 8.82 -7.598 -13.664 1 98.56 126 ILE B C 1
ATOM 1978 O O . ILE B 1 126 ? 8.172 -8.641 -13.797 1 98.56 126 ILE B O 1
ATOM 1982 N N . SER B 1 127 ? 9.859 -7.34 -14.391 1 96.38 127 SER B N 1
ATOM 1983 C CA . SER B 1 127 ? 10.383 -8.273 -15.383 1 96.38 127 SER B CA 1
ATOM 1984 C C . SER B 1 127 ? 11.367 -9.25 -14.758 1 96.38 127 SER B C 1
ATOM 1986 O O . SER B 1 127 ? 12.078 -8.906 -13.805 1 96.38 127 SER B O 1
ATOM 1988 N N . PRO B 1 128 ? 11.43 -10.469 -15.359 1 92.25 128 PRO B N 1
ATOM 1989 C CA . PRO B 1 128 ? 12.406 -11.438 -14.859 1 92.25 128 PRO B CA 1
ATOM 1990 C C . PRO B 1 128 ? 13.844 -10.953 -15.023 1 92.25 128 PRO B C 1
ATOM 1992 O O . PRO B 1 128 ? 14.117 -10.094 -15.867 1 92.25 128 PRO B O 1
ATOM 1995 N N . GLU B 1 129 ? 14.719 -11.43 -14.141 1 81.56 129 GLU B N 1
ATOM 1996 C CA . GLU B 1 129 ? 16.141 -11.109 -14.273 1 81.56 129 GLU B CA 1
ATOM 1997 C C . GLU B 1 129 ? 16.75 -11.75 -15.516 1 81.56 129 GLU B C 1
ATOM 1999 O O . GLU B 1 129 ? 16.406 -12.891 -15.852 1 81.56 129 GLU B O 1
ATOM 2004 N N . ASN B 1 130 ? 17.172 -10.945 -16.562 1 69.12 130 ASN B N 1
ATOM 2005 C CA . ASN B 1 130 ? 17.828 -11.5 -17.734 1 69.12 130 ASN B CA 1
ATOM 2006 C C . ASN B 1 130 ? 18.969 -12.438 -17.344 1 69.12 130 ASN B C 1
ATOM 2008 O O . ASN B 1 130 ? 19.844 -12.062 -16.547 1 69.12 130 ASN B O 1
ATOM 2012 N N . SER B 1 131 ? 18.766 -13.711 -17.234 1 56.75 131 SER B N 1
ATOM 2013 C CA . SER B 1 131 ? 19.859 -14.672 -17.094 1 56.75 131 SER B CA 1
ATOM 2014 C C . SER B 1 131 ? 20.906 -14.461 -18.172 1 56.75 131 SER B C 1
ATOM 2016 O O . SER B 1 131 ? 21.922 -15.164 -18.203 1 56.75 131 SER B O 1
ATOM 2018 N N . ASN B 1 132 ? 20.859 -13.664 -19.156 1 42.31 132 ASN B N 1
ATOM 2019 C CA . ASN B 1 132 ? 21.844 -13.844 -20.219 1 42.31 132 ASN B CA 1
ATOM 2020 C C . ASN B 1 132 ? 23.25 -13.484 -19.75 1 42.31 132 ASN B C 1
ATOM 2022 O O . ASN B 1 132 ? 24.156 -13.32 -20.578 1 42.31 132 ASN B O 1
ATOM 2026 N N . ALA B 1 133 ? 23.609 -12.922 -18.828 1 37.97 133 ALA B N 1
ATOM 2027 C CA . ALA B 1 133 ? 25.016 -12.516 -18.859 1 37.97 133 ALA B CA 1
ATOM 2028 C C . ALA B 1 133 ? 25.938 -13.734 -18.797 1 37.97 133 ALA B C 1
ATOM 2030 O O . ALA B 1 133 ? 27.125 -13.602 -18.484 1 37.97 133 ALA B O 1
ATOM 2031 N N . ASN B 1 134 ? 25.359 -14.875 -18.844 1 29 134 ASN B N 1
ATOM 2032 C CA . ASN B 1 134 ? 26.531 -15.656 -19.203 1 29 134 ASN B CA 1
ATOM 2033 C C . ASN B 1 134 ? 27.031 -15.32 -20.609 1 29 134 ASN B C 1
ATOM 2035 O O . ASN B 1 134 ? 26.25 -15.281 -21.547 1 29 134 ASN B O 1
#

Nearest PDB structures (foldseek):
  3lfh-assembly1_B  TM=8.775E-01  e=4.172E-09  Caldanaerobacter subterraneus subsp. tengcongensis MB4
  3lfh-assembly2_D  TM=8.806E-01  e=1.723E-08  Caldanaerobacter subterraneus subsp. tengcongensis MB4
  2jzo-assembly1_A  TM=8.851E-01  e=2.537E-08  Escherichia coli
  2jzn-assembly1_B  TM=8.798E-01  e=2.886E-08  Escherichia coli
  5im4-assembly1_F  TM=8.701E-01  e=2.706E-08  Caldanaerobacter subterraneus subsp. tengcongensis MB4

Solvent-accessible surface area (backbone atoms only — not comparable to full-atom values): 14108 Å² total; per-residue (Å²): 85,38,9,37,37,27,32,26,57,76,55,34,37,58,28,51,51,50,41,48,23,65,75,70,72,48,76,65,80,55,60,47,64,51,78,73,56,88,80,47,53,76,66,62,51,48,52,54,49,50,54,50,50,57,69,29,40,71,78,48,18,31,42,34,38,16,31,45,77,88,38,68,40,31,52,59,52,38,73,60,44,35,91,94,39,25,45,40,34,28,29,42,26,53,54,24,54,53,42,46,67,73,37,23,78,47,58,56,73,58,36,50,50,51,22,51,52,47,36,39,69,43,44,46,74,60,70,60,74,79,74,63,84,118,86,38,9,36,37,28,31,25,57,77,56,35,38,58,27,51,51,50,39,47,23,65,76,70,71,48,78,65,80,54,62,47,63,50,79,72,55,88,80,49,52,75,64,61,52,49,52,55,50,52,52,50,50,56,70,29,41,71,80,47,18,31,41,34,38,14,33,46,78,89,39,69,42,31,53,59,53,37,73,61,44,36,92,95,40,26,45,39,35,27,29,42,26,55,53,23,53,52,42,47,68,74,38,24,77,49,57,58,74,58,35,50,51,52,24,51,51,47,35,38,69,42,44,46,74,61,71,60,74,78,72,64,84,112

Sequence (268 aa):
MIGILIISHEQLGTSLIDCIIHILGERPPLLINHIVSSTEGPDSGSVRLQVTLEQLDQGSGVLILTDIFGATPANIARKQIRSGRIECLAGLNLPMLLRAVQYRHQPLPQLIDKILAGGRESIFQISPENSNANMIGILIISHEQLGTSLIDCIIHILGERPPLLINHIVSSTEGPDSGSVRLQVTLEQLDQGSGVLILTDIFGATPANIARKQIRSGRIECLAGLNLPMLLRAVQYRHQPLPQLIDKILAGGRESIFQISPENSNAN

pLDDT: mean 93.13, std 12.67, range [29.0, 98.94]

InterPro domains:
  IPR004701 Phosphotransferase system, mannose-type IIA component [PF03610] (3-106)
  IPR004701 Phosphotransferase system, mannose-type IIA component [PS51096] (1-123)
  IPR033887 PTS system mannose/sorbose specific IIA subunit [cd00006] (2-121)
  IPR036662 Phosphotransferase system, mannose-type IIA component superfamily [G3DSA:3.40.50.510] (1-134)
  IPR036662 Phosphotransferase system, mannose-type IIA component superfamily [SSF53062] (1-127)
  IPR051471 Bacterial PTS system sugar-specific components [PTHR33799] (1-129)

Secondary structure (DSSP, 8-state):
--EEEEEESTTHHHHHHHHHHHHHSSPPTTEEEEE--SSS-HHHHHHHHHHHHHHH-SSS-EEEEESSTTSHHHHHHHTT-BTTTEEEEES-BHHHHHHHHHTTTS-HHHHHHHHHHHHHHT-EEPPP---TT-/--EEEEEESTTHHHHHHHHHHHHHSSPPTTEEEEE--SSS-HHHHHHHHHHHHHHH-SSS-EEEEESSTTSHHHHHHHTT-BTTTEEEEES-BHHHHHHHHHTTTS-HHHHHHHHHHHHHHT-EEPPP---TT-